Protein AF-A0A1B6I7K7-F1 (afdb_monomer)

Radius of gyration: 26.92 Å; Cα contacts (8 Å, |Δi|>4): 412; chains: 1; bounding box: 50×55×86 Å

Organism: NCBI:txid320908

Foldseek 3Di:
DVVVVVLVPQALVNCVPDDPVSNVVRVVVVVVVVVVVVVVVVCVVVVFDDPVLVVVQVVVCCLLFVDWFQAPPRDTDGLQRAWAPRRVLRSLLVVLCQQQPDDPPDPPPPPDDSLQPRDRPPFKDWDDWKKKWWWFFDWPPDDDDPVCCVVDVTAAAADDPVRTDQCFPDDDQQRHKDACVRVVAQWDQDPVGIGGRIGGMDTQGSDSVSNNVSSVVCVVVCVPDLRIAKMWIWTWMAGPVVQKIKIKIWMWGAHNVGITGTDIDIDMGHDD

Sequence (272 aa):
RRNRVYKFLITREIARYLDRRTFVTVSFREAIIYIIFLVLITLITLGSTPLDMFYFSQAMETLYTKQEFEGDYGATKTFYEINTKSEVWKYQMSILHNLYHDFWYSKPDPYENPETTQENYFENKLIGMPQIRQVRVGNGTCEMQDSFKDNYKLCYGPYSSINEATDDFGSSEEWKYKSAENSSTASIEGILTNYNGGGYVALLQNIDTKSEQTILKLRNGKWIDRSTRAMFIEFTIYNGNINLFCTFKIIFEFPPCGGVIPSHWNYVQKFI

Mean predicted aligned error: 8.49 Å

Nearest PDB structures (foldseek):
  5t4d-assembly1_A  TM=9.375E-01  e=4.153E-23  Homo sapiens
  8k3s-assembly1_D  TM=9.304E-01  e=2.172E-22  Homo sapiens
  7d7f-assembly1_C  TM=9.176E-01  e=2.304E-22  Mus musculus
  7d7f-assembly1_D  TM=9.246E-01  e=7.080E-22  Mus musculus
  6a70-assembly1_F  TM=9.289E-01  e=1.526E-21  Homo sapiens

pLDDT: mean 86.72, std 12.51, range [45.16, 98.12]

InterPro domains:
  IPR003915 Polycystic kidney disease type 2 protein [PR01433] (44-65)
  IPR003915 Polycystic kidney disease type 2 protein [PR01433] (119-138)
  IPR003915 Polycystic kidney disease type 2 protein [PR01433] (230-252)
  IPR046791 Polycystin domain [PF20519] (79-263)
  IPR051223 Polycystin [PTHR10877] (28-265)

Structure (mmCIF, N/CA/C/O backbone):
data_AF-A0A1B6I7K7-F1
#
_entry.id   AF-A0A1B6I7K7-F1
#
loop_
_atom_site.group_PDB
_atom_site.id
_atom_site.type_symbol
_atom_site.label_atom_id
_atom_site.label_alt_id
_atom_site.label_comp_id
_atom_site.label_asym_id
_atom_site.label_entity_id
_atom_site.label_seq_id
_atom_site.pdbx_PDB_ins_code
_atom_site.Cartn_x
_atom_site.Cartn_y
_atom_site.Cartn_z
_atom_site.occupancy
_atom_site.B_iso_or_equiv
_atom_site.auth_seq_id
_atom_site.auth_comp_id
_atom_site.auth_asym_id
_atom_site.auth_atom_id
_atom_site.pdbx_PDB_model_num
ATOM 1 N N . ARG A 1 1 ? 6.973 0.211 -62.562 1.00 45.88 1 ARG A N 1
ATOM 2 C CA . ARG A 1 1 ? 7.325 0.616 -61.171 1.00 45.88 1 ARG A CA 1
ATOM 3 C C . ARG A 1 1 ? 6.541 -0.156 -60.090 1.00 45.88 1 ARG A C 1
ATOM 5 O O . ARG A 1 1 ? 7.159 -0.508 -59.097 1.00 45.88 1 ARG A O 1
ATOM 12 N N . ARG A 1 2 ? 5.256 -0.514 -60.298 1.00 45.16 2 ARG A N 1
ATOM 13 C CA . ARG A 1 2 ? 4.429 -1.321 -59.360 1.00 45.16 2 ARG A CA 1
ATOM 14 C C . ARG A 1 2 ? 4.984 -2.723 -59.011 1.00 45.16 2 ARG A C 1
ATOM 16 O O . ARG A 1 2 ? 4.959 -3.095 -57.848 1.00 45.16 2 ARG A O 1
ATOM 23 N N . ASN A 1 3 ? 5.587 -3.459 -59.953 1.00 48.69 3 ASN A N 1
ATOM 24 C CA . ASN A 1 3 ? 6.042 -4.847 -59.710 1.00 48.69 3 ASN A CA 1
ATOM 25 C C . ASN A 1 3 ? 7.289 -5.009 -58.812 1.00 48.69 3 ASN A C 1
ATOM 27 O O . ASN A 1 3 ? 7.546 -6.109 -58.331 1.00 48.69 3 ASN A O 1
ATOM 31 N N . ARG A 1 4 ? 8.080 -3.951 -58.566 1.00 50.09 4 ARG A N 1
ATOM 32 C CA . ARG A 1 4 ? 9.249 -4.039 -57.661 1.00 50.09 4 ARG A CA 1
ATOM 33 C C . ARG A 1 4 ? 8.848 -4.035 -56.185 1.00 50.09 4 ARG A C 1
ATOM 35 O O . ARG A 1 4 ? 9.523 -4.672 -55.386 1.00 50.09 4 ARG A O 1
ATOM 42 N N . VAL A 1 5 ? 7.753 -3.355 -55.845 1.00 50.41 5 VAL A N 1
ATOM 43 C CA . VAL A 1 5 ? 7.272 -3.216 -54.461 1.00 50.41 5 VAL A CA 1
ATOM 44 C C . VAL A 1 5 ? 6.744 -4.554 -53.937 1.00 50.41 5 VAL A C 1
ATOM 46 O O . VAL A 1 5 ? 7.090 -4.956 -52.831 1.00 50.41 5 VAL A O 1
ATOM 49 N N . TYR A 1 6 ? 6.031 -5.315 -54.777 1.00 52.06 6 TYR A N 1
ATOM 50 C CA . TYR A 1 6 ? 5.545 -6.655 -54.428 1.00 52.06 6 TYR A CA 1
ATOM 51 C C . TYR A 1 6 ? 6.669 -7.651 -54.115 1.00 52.06 6 TYR A C 1
ATOM 53 O O . TYR A 1 6 ? 6.491 -8.483 -53.238 1.00 52.06 6 TYR A O 1
ATOM 61 N N . LYS A 1 7 ? 7.846 -7.543 -54.756 1.00 58.22 7 LYS A N 1
A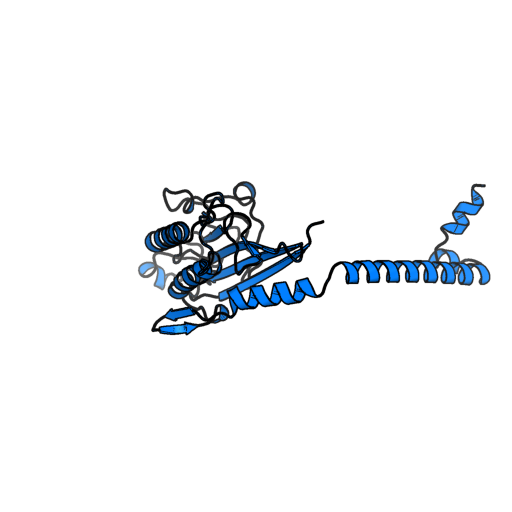TOM 62 C CA . LYS A 1 7 ? 9.010 -8.397 -54.442 1.00 58.22 7 LYS A CA 1
ATOM 63 C C . LYS A 1 7 ? 9.651 -8.088 -53.086 1.00 58.22 7 LYS A C 1
ATOM 65 O O . LYS A 1 7 ? 10.291 -8.959 -52.502 1.00 58.22 7 LYS A O 1
ATOM 70 N N . PHE A 1 8 ? 9.514 -6.861 -52.583 1.00 60.00 8 PHE A N 1
ATOM 71 C CA . PHE A 1 8 ? 10.080 -6.491 -51.287 1.00 60.00 8 PHE A CA 1
ATOM 72 C C . PHE A 1 8 ? 9.272 -7.086 -50.127 1.00 60.00 8 PHE A C 1
ATOM 74 O O . PHE A 1 8 ? 9.863 -7.571 -49.173 1.00 60.00 8 PHE A O 1
ATOM 81 N N . LEU A 1 9 ? 7.946 -7.154 -50.261 1.00 65.38 9 LEU A N 1
ATOM 82 C CA . LEU A 1 9 ? 7.028 -7.650 -49.227 1.00 65.38 9 LEU A CA 1
ATOM 83 C C . LEU A 1 9 ? 6.804 -9.176 -49.252 1.00 65.38 9 LEU A C 1
ATOM 85 O O . LEU A 1 9 ? 5.953 -9.680 -48.527 1.00 65.38 9 LEU A O 1
ATOM 89 N N . ILE A 1 10 ? 7.545 -9.924 -50.078 1.00 75.00 10 ILE A N 1
ATOM 90 C CA . ILE A 1 10 ? 7.493 -11.394 -50.069 1.00 75.00 10 ILE A CA 1
ATOM 91 C C . ILE A 1 10 ? 8.065 -11.889 -48.740 1.00 75.00 10 ILE A C 1
ATOM 93 O O . ILE A 1 10 ? 9.240 -11.646 -48.452 1.00 75.00 10 ILE A O 1
ATOM 97 N N . THR A 1 11 ? 7.240 -12.588 -47.964 1.00 77.62 11 THR A N 1
ATOM 98 C CA . THR A 1 11 ? 7.654 -13.268 -46.734 1.00 77.62 11 THR A CA 1
ATOM 99 C C . THR A 1 11 ? 8.269 -14.631 -47.045 1.00 77.62 11 THR A C 1
ATOM 101 O O . THR A 1 11 ? 8.037 -15.203 -48.117 1.00 77.62 11 THR A O 1
ATOM 104 N N . ARG A 1 12 ? 9.021 -15.209 -46.105 1.00 77.00 12 ARG A N 1
ATOM 105 C CA . ARG A 1 12 ? 9.580 -16.563 -46.232 1.00 77.00 12 ARG A CA 1
ATOM 106 C C . ARG A 1 12 ? 8.515 -17.611 -46.545 1.00 77.00 12 ARG A C 1
ATOM 108 O O . ARG A 1 12 ? 8.801 -18.530 -47.306 1.00 77.00 12 ARG A O 1
ATOM 115 N N . GLU A 1 13 ? 7.303 -17.483 -46.002 1.00 79.44 13 GLU A N 1
ATOM 116 C CA . GLU A 1 13 ? 6.200 -18.414 -46.287 1.00 79.44 13 GLU A CA 1
ATOM 117 C C . GLU A 1 13 ? 5.743 -18.357 -47.745 1.00 79.44 13 GLU A C 1
ATOM 119 O O . GLU A 1 13 ? 5.574 -19.399 -48.373 1.00 79.44 13 GLU A O 1
ATOM 124 N N . ILE A 1 14 ? 5.642 -17.156 -48.318 1.00 78.00 14 ILE A N 1
ATOM 125 C CA . ILE A 1 14 ? 5.314 -16.963 -49.737 1.00 78.00 14 ILE A CA 1
ATOM 126 C C . ILE A 1 14 ? 6.485 -17.432 -50.619 1.00 78.00 14 ILE A C 1
ATOM 128 O O . ILE A 1 14 ? 6.281 -18.015 -51.683 1.00 78.00 14 ILE A O 1
ATOM 132 N N . ALA A 1 15 ? 7.725 -17.244 -50.157 1.00 75.00 15 ALA A N 1
ATOM 133 C CA . ALA A 1 15 ? 8.928 -17.654 -50.875 1.00 75.00 15 ALA A CA 1
ATOM 134 C C . ALA A 1 15 ? 9.160 -19.176 -50.920 1.00 75.00 15 ALA A C 1
ATOM 136 O O . ALA A 1 15 ? 9.957 -19.619 -51.744 1.00 75.00 15 ALA A O 1
ATOM 137 N N . ARG A 1 16 ? 8.472 -19.984 -50.093 1.00 74.69 16 ARG A N 1
ATOM 138 C CA . ARG A 1 16 ? 8.561 -21.462 -50.140 1.00 74.69 16 ARG A CA 1
ATOM 139 C C . ARG A 1 16 ? 8.038 -22.056 -51.447 1.00 74.69 16 ARG A C 1
ATOM 141 O O . ARG A 1 16 ? 8.507 -23.112 -51.852 1.00 74.69 16 ARG A O 1
ATOM 148 N N . TYR A 1 17 ? 7.091 -21.380 -52.093 1.00 77.88 17 TYR A N 1
ATOM 149 C CA . TYR A 1 17 ? 6.497 -21.801 -53.366 1.00 77.88 17 TYR A CA 1
ATOM 150 C C . TYR A 1 17 ? 7.209 -21.191 -54.589 1.00 77.88 17 TYR A C 1
ATOM 152 O O . TYR A 1 17 ? 6.763 -21.366 -55.720 1.00 77.88 17 TYR A O 1
ATOM 160 N N . LEU A 1 18 ? 8.304 -20.450 -54.370 1.00 77.62 18 LEU A N 1
ATOM 161 C CA . LEU A 1 18 ? 9.107 -19.789 -55.401 1.00 77.62 18 LEU A CA 1
ATOM 162 C C . LEU A 1 18 ? 10.469 -20.486 -55.584 1.00 77.62 18 LEU A C 1
ATOM 164 O O . LEU A 1 18 ? 10.807 -21.445 -54.896 1.00 77.62 18 LEU A O 1
ATOM 168 N N . ASP A 1 19 ? 11.269 -19.982 -56.527 1.00 82.38 19 ASP A N 1
ATOM 169 C CA . ASP A 1 19 ? 12.608 -20.496 -56.831 1.00 82.38 19 ASP A CA 1
ATOM 170 C C . ASP A 1 19 ? 13.557 -20.496 -55.609 1.00 82.38 19 ASP A C 1
ATOM 172 O O . ASP A 1 19 ? 13.551 -19.572 -54.786 1.00 82.38 19 ASP A O 1
ATOM 176 N N . ARG A 1 20 ? 14.449 -21.496 -55.535 1.00 81.25 20 ARG A N 1
ATOM 177 C CA . ARG A 1 20 ? 15.364 -21.737 -54.401 1.00 81.25 20 ARG A CA 1
ATOM 178 C C . ARG A 1 20 ? 16.253 -20.529 -54.101 1.00 81.25 20 ARG A C 1
ATOM 180 O O . ARG A 1 20 ? 16.513 -20.231 -52.936 1.00 81.25 20 ARG A O 1
ATOM 187 N N . ARG A 1 21 ? 16.700 -19.796 -55.127 1.00 82.06 21 ARG A N 1
ATOM 188 C CA . ARG A 1 21 ? 17.500 -18.567 -54.946 1.00 82.06 21 ARG A CA 1
ATOM 189 C C . ARG A 1 21 ? 16.693 -17.445 -54.284 1.00 82.06 21 ARG A C 1
ATOM 191 O O . ARG A 1 21 ? 17.215 -16.723 -53.433 1.00 82.06 21 ARG A O 1
ATOM 198 N N . THR A 1 22 ? 15.418 -17.316 -54.644 1.00 79.62 22 THR A N 1
ATOM 199 C CA . THR A 1 22 ? 14.497 -16.329 -54.057 1.00 79.62 22 THR A CA 1
ATOM 200 C C . THR A 1 22 ? 14.190 -16.673 -52.600 1.00 79.62 22 THR A C 1
ATOM 202 O O . THR A 1 22 ? 14.226 -15.795 -51.745 1.00 79.62 22 THR A O 1
ATOM 205 N N . PHE A 1 23 ? 13.991 -17.955 -52.283 1.00 82.50 23 PHE A N 1
ATOM 206 C CA . PHE A 1 23 ? 13.800 -18.412 -50.906 1.00 82.50 23 PHE A CA 1
ATOM 207 C C . PHE A 1 23 ? 14.996 -18.091 -49.996 1.00 82.50 23 PHE A C 1
ATOM 209 O O . PHE A 1 23 ? 14.813 -17.544 -48.907 1.00 82.50 23 PHE A O 1
ATOM 216 N N . VAL A 1 24 ? 16.224 -18.384 -50.444 1.00 84.94 24 VAL A N 1
ATOM 217 C CA . VAL A 1 24 ? 17.446 -18.132 -49.657 1.00 84.94 24 VAL A CA 1
ATOM 218 C C . VAL A 1 24 ? 17.664 -16.633 -49.427 1.00 84.94 24 VAL A C 1
ATOM 220 O O . VAL A 1 24 ? 17.928 -16.219 -48.301 1.00 84.94 24 VAL A O 1
ATOM 223 N N . THR A 1 25 ? 17.503 -15.802 -50.462 1.00 84.31 25 THR A N 1
ATOM 224 C CA . THR A 1 25 ? 17.690 -14.341 -50.345 1.00 84.31 25 THR A CA 1
ATOM 225 C C . THR A 1 25 ? 16.645 -13.674 -49.451 1.00 84.31 25 THR A C 1
ATOM 227 O O . THR A 1 25 ? 16.999 -12.817 -48.641 1.00 84.31 25 THR A O 1
ATOM 230 N N . VAL A 1 26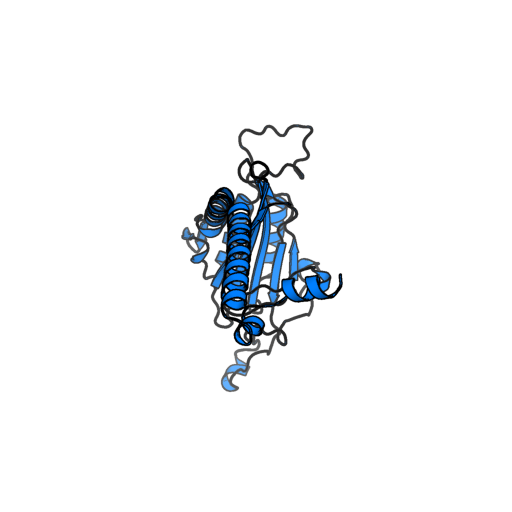 ? 15.376 -14.086 -49.540 1.00 85.25 26 VAL A N 1
ATOM 231 C CA . VAL A 1 26 ? 14.308 -13.593 -48.657 1.00 85.25 26 VAL A CA 1
ATOM 232 C C . VAL A 1 26 ? 14.543 -14.040 -47.213 1.00 85.25 26 VAL A C 1
ATOM 234 O O . VAL A 1 26 ? 14.447 -13.212 -46.311 1.00 85.25 26 VAL A O 1
ATOM 237 N N . SER A 1 27 ? 14.930 -15.301 -46.993 1.00 85.38 27 SER A N 1
ATOM 238 C CA . SER A 1 27 ? 15.215 -15.828 -45.649 1.00 85.38 27 SER A CA 1
ATOM 239 C C . SER A 1 27 ? 16.390 -15.107 -44.983 1.00 85.38 27 SER A C 1
ATOM 241 O O . SER A 1 27 ? 16.314 -14.762 -43.808 1.00 85.38 27 SER A O 1
ATOM 243 N N . PHE A 1 28 ? 17.463 -14.830 -45.731 1.00 88.38 28 PHE A N 1
ATOM 244 C CA . PHE A 1 28 ? 18.612 -14.079 -45.220 1.00 88.38 28 PHE A CA 1
ATOM 245 C C . PHE A 1 28 ? 18.245 -12.626 -44.886 1.00 88.38 28 PHE A C 1
ATOM 247 O O . PHE A 1 28 ? 18.641 -12.107 -43.846 1.00 88.38 28 PHE A O 1
ATOM 254 N N . ARG A 1 29 ? 17.428 -11.978 -45.728 1.00 87.31 29 ARG A N 1
ATOM 255 C CA . ARG A 1 29 ? 16.912 -10.628 -45.462 1.00 87.31 29 ARG A CA 1
ATOM 256 C C . ARG A 1 29 ? 16.037 -10.586 -44.206 1.00 87.31 29 ARG A C 1
ATOM 258 O O . ARG A 1 29 ? 16.210 -9.685 -43.394 1.00 87.31 29 ARG A O 1
ATOM 265 N N . GLU A 1 30 ? 15.118 -11.536 -44.037 1.00 88.88 30 GLU A N 1
ATOM 266 C CA . GLU A 1 30 ? 14.295 -11.634 -42.823 1.00 88.88 30 GLU A CA 1
ATOM 267 C C . GLU A 1 30 ? 15.145 -11.889 -41.575 1.00 88.88 30 GLU A C 1
ATOM 269 O O . GLU A 1 30 ? 14.909 -11.256 -40.551 1.00 88.88 30 GLU A O 1
ATOM 274 N N . ALA A 1 31 ? 16.174 -12.738 -41.670 1.00 90.69 31 ALA A N 1
ATOM 275 C CA . ALA A 1 31 ? 17.106 -12.969 -40.570 1.00 90.69 31 ALA A CA 1
ATOM 276 C C . ALA A 1 31 ? 17.841 -11.682 -40.163 1.00 90.69 31 ALA A C 1
ATOM 278 O O . ALA A 1 31 ? 17.932 -11.390 -38.976 1.00 90.69 31 ALA A O 1
ATOM 279 N N . ILE A 1 32 ? 18.303 -10.872 -41.125 1.00 93.62 32 ILE A N 1
ATOM 280 C CA . ILE A 1 32 ? 18.932 -9.574 -40.831 1.00 93.62 32 ILE A CA 1
ATOM 281 C C . ILE A 1 32 ? 17.947 -8.623 -40.144 1.00 93.62 32 ILE A C 1
ATOM 283 O O . ILE A 1 32 ? 18.301 -8.011 -39.140 1.00 93.62 32 ILE A O 1
ATOM 287 N N . ILE A 1 33 ? 16.715 -8.504 -40.652 1.00 91.88 33 ILE A N 1
ATOM 288 C CA . ILE A 1 33 ? 15.687 -7.642 -40.043 1.00 91.88 33 ILE A CA 1
ATOM 289 C C . ILE A 1 33 ? 15.394 -8.096 -38.609 1.00 91.88 33 ILE A C 1
ATOM 291 O O . ILE A 1 33 ? 15.307 -7.262 -37.712 1.00 91.88 33 ILE A O 1
ATOM 295 N N . TYR A 1 34 ? 15.299 -9.407 -38.381 1.00 94.12 34 TYR A N 1
ATOM 296 C CA . TYR A 1 34 ? 15.091 -9.969 -37.052 1.00 94.12 34 TYR A CA 1
ATOM 297 C C . TYR A 1 34 ? 16.281 -9.717 -36.116 1.00 94.12 34 TYR A C 1
ATOM 299 O O . TYR A 1 34 ? 16.075 -9.358 -34.964 1.00 94.12 34 TYR A O 1
ATOM 307 N N . ILE A 1 35 ? 17.522 -9.825 -36.603 1.00 96.44 35 ILE A N 1
ATOM 308 C CA . ILE A 1 35 ? 18.723 -9.489 -35.820 1.00 96.44 35 ILE A CA 1
ATOM 309 C C . ILE A 1 35 ? 18.717 -8.007 -35.434 1.00 96.44 35 ILE A C 1
ATOM 311 O O . ILE A 1 35 ? 18.955 -7.686 -34.274 1.00 96.44 35 ILE A O 1
ATOM 315 N N . ILE A 1 36 ? 18.404 -7.105 -36.369 1.00 96.56 36 ILE A N 1
ATOM 316 C CA . ILE A 1 36 ? 18.297 -5.666 -36.078 1.00 96.56 36 ILE A CA 1
ATOM 317 C C . ILE A 1 36 ? 17.207 -5.420 -35.031 1.00 96.56 36 ILE A C 1
ATOM 319 O O . ILE A 1 36 ? 17.438 -4.698 -34.067 1.00 96.56 36 ILE A O 1
ATOM 323 N N . PHE A 1 37 ? 16.041 -6.045 -35.186 1.00 96.50 37 PHE A N 1
ATOM 324 C CA . PHE A 1 37 ? 14.947 -5.956 -34.223 1.00 96.50 37 PHE A CA 1
ATOM 325 C C . PHE A 1 37 ? 15.352 -6.455 -32.830 1.00 96.50 37 PHE A C 1
ATOM 327 O O . PHE A 1 37 ? 15.086 -5.769 -31.847 1.00 96.50 37 PHE A O 1
ATOM 334 N N . LEU A 1 38 ? 16.044 -7.596 -32.742 1.00 96.44 38 LEU A N 1
ATOM 335 C CA . LEU A 1 38 ? 16.564 -8.116 -31.478 1.00 96.44 38 LEU A CA 1
ATOM 336 C C . LEU A 1 38 ? 17.548 -7.141 -30.836 1.00 96.44 38 LEU A C 1
ATOM 338 O O . LEU A 1 38 ? 17.396 -6.839 -29.660 1.00 96.44 38 LEU A O 1
ATOM 342 N N . VAL A 1 39 ? 18.504 -6.603 -31.599 1.00 96.31 39 VAL A N 1
ATOM 343 C CA . VAL A 1 39 ? 19.467 -5.616 -31.086 1.00 96.31 39 VAL A CA 1
ATOM 344 C C . VAL A 1 39 ? 18.746 -4.373 -30.566 1.00 96.31 39 VAL A C 1
ATOM 346 O O . VAL A 1 39 ? 19.057 -3.907 -29.474 1.00 96.31 39 VAL A O 1
ATOM 349 N N . LEU A 1 40 ? 17.759 -3.857 -31.302 1.00 95.44 40 LEU A N 1
ATOM 350 C CA . LEU A 1 40 ? 16.972 -2.703 -30.868 1.00 95.44 40 LEU A CA 1
ATOM 351 C C . LEU A 1 40 ? 16.192 -2.997 -29.583 1.00 95.44 40 LEU A C 1
ATOM 353 O O . LEU A 1 40 ? 16.240 -2.188 -28.661 1.00 95.44 40 LEU A O 1
ATOM 357 N N . ILE A 1 41 ? 15.529 -4.155 -29.486 1.00 94.44 41 ILE A N 1
ATOM 358 C CA . ILE A 1 41 ? 14.839 -4.560 -28.255 1.00 94.44 41 ILE A CA 1
ATOM 359 C C . ILE A 1 41 ? 15.824 -4.675 -27.100 1.00 94.44 41 ILE A C 1
ATOM 361 O O . ILE A 1 41 ? 15.554 -4.127 -26.040 1.00 94.44 41 ILE A O 1
ATOM 365 N N . THR A 1 42 ? 16.970 -5.328 -27.296 1.00 93.00 42 THR A N 1
ATOM 366 C CA . THR A 1 42 ? 17.975 -5.485 -26.240 1.00 93.00 42 THR A CA 1
ATOM 367 C C . THR A 1 42 ? 18.496 -4.132 -25.754 1.00 93.00 42 THR A C 1
ATOM 369 O O . THR A 1 42 ? 18.599 -3.921 -24.547 1.00 93.00 42 THR A O 1
ATOM 372 N N . LEU A 1 43 ? 18.769 -3.192 -26.665 1.00 91.25 43 LEU A N 1
ATOM 373 C CA . LEU A 1 43 ? 19.194 -1.835 -26.310 1.00 91.25 43 LEU A CA 1
ATOM 374 C C . LEU A 1 43 ? 18.118 -1.083 -25.521 1.00 91.25 43 LEU A C 1
ATOM 376 O O . LEU A 1 43 ? 18.444 -0.433 -24.530 1.00 91.25 43 LEU A O 1
ATOM 380 N N . ILE A 1 44 ? 16.848 -1.199 -25.919 1.00 90.12 44 ILE A N 1
ATOM 381 C CA . ILE A 1 44 ? 15.728 -0.585 -25.196 1.00 90.12 44 ILE A CA 1
ATOM 382 C C . ILE A 1 44 ? 15.599 -1.204 -23.800 1.00 90.12 44 ILE A C 1
ATOM 384 O O . ILE A 1 44 ? 15.578 -0.475 -22.815 1.00 90.12 44 ILE A O 1
ATOM 388 N N . THR A 1 45 ? 15.585 -2.536 -23.690 1.00 87.25 45 THR A N 1
ATOM 389 C CA . THR A 1 45 ? 15.421 -3.215 -22.396 1.00 87.25 45 THR A CA 1
ATOM 390 C C . THR A 1 45 ? 16.559 -2.904 -21.429 1.00 87.25 45 THR A C 1
ATOM 392 O O . THR A 1 45 ? 16.294 -2.643 -20.263 1.00 87.25 45 THR A O 1
ATOM 395 N N . LEU A 1 46 ? 17.811 -2.873 -21.905 1.00 85.12 46 LEU A N 1
ATOM 396 C CA . LEU A 1 46 ? 18.969 -2.566 -21.059 1.00 85.12 46 LEU A CA 1
ATOM 397 C C . LEU A 1 46 ? 19.046 -1.077 -20.698 1.00 85.12 46 LEU A C 1
ATOM 399 O O . LEU A 1 46 ? 19.456 -0.740 -19.591 1.00 85.12 46 LEU A O 1
ATOM 403 N N . GLY A 1 47 ? 18.642 -0.183 -21.606 1.00 80.62 47 GLY A N 1
ATOM 404 C CA . GLY A 1 47 ? 18.605 1.258 -21.344 1.00 80.62 47 GLY A CA 1
ATOM 405 C C . GLY A 1 47 ? 17.523 1.666 -20.340 1.00 80.62 47 GLY A C 1
ATOM 406 O O . GLY A 1 47 ? 17.699 2.642 -19.612 1.00 80.62 47 GLY A O 1
ATOM 407 N N . SER A 1 48 ? 16.419 0.918 -20.275 1.00 77.44 48 SER A N 1
ATOM 408 C CA . SER A 1 48 ? 15.304 1.193 -19.363 1.00 77.44 48 SER A CA 1
ATOM 409 C C . SER A 1 48 ? 15.522 0.709 -17.925 1.00 77.44 48 SER A C 1
ATOM 411 O O . SER A 1 48 ? 14.797 1.163 -17.045 1.00 77.44 48 SER A O 1
ATOM 413 N N . THR A 1 49 ? 16.503 -0.161 -17.657 1.00 77.12 49 THR A N 1
ATOM 414 C CA . THR A 1 49 ? 16.752 -0.736 -16.320 1.00 77.12 49 THR A CA 1
ATOM 415 C C . THR A 1 49 ? 18.156 -0.398 -15.794 1.00 77.12 49 THR A C 1
ATOM 417 O O . THR A 1 49 ? 19.020 -1.280 -15.739 1.00 77.12 49 THR A O 1
ATOM 420 N N . PRO A 1 50 ? 18.440 0.866 -15.426 1.00 82.75 50 PRO A N 1
ATOM 421 C CA . PRO A 1 50 ? 19.707 1.216 -14.793 1.00 82.75 50 PRO A CA 1
ATOM 422 C C . PRO A 1 50 ? 19.855 0.542 -13.420 1.00 82.75 50 PRO A C 1
ATOM 424 O O . PRO A 1 50 ? 18.874 0.316 -12.709 1.00 82.75 50 PRO A O 1
ATOM 427 N N . LEU A 1 51 ? 21.103 0.269 -13.031 1.00 87.38 51 LEU A N 1
ATOM 428 C CA . LEU A 1 51 ? 21.469 -0.366 -11.758 1.00 87.38 51 LEU A CA 1
ATOM 429 C C . LEU A 1 51 ? 20.926 0.402 -10.538 1.00 87.38 51 LEU A C 1
ATOM 431 O O . LEU A 1 51 ? 20.536 -0.203 -9.541 1.00 87.38 51 LEU A O 1
ATOM 435 N N . ASP A 1 52 ? 20.832 1.726 -10.649 1.00 88.31 52 ASP A N 1
ATOM 436 C CA . ASP A 1 52 ? 20.335 2.606 -9.589 1.00 88.31 52 ASP A CA 1
ATOM 437 C C . ASP A 1 52 ? 18.884 2.292 -9.199 1.00 88.31 52 ASP A C 1
ATOM 439 O O . ASP A 1 52 ? 18.536 2.392 -8.025 1.00 88.31 52 ASP A O 1
ATOM 443 N N . MET A 1 53 ? 18.043 1.831 -10.139 1.00 90.75 53 MET A N 1
ATOM 444 C CA . MET A 1 53 ? 16.666 1.422 -9.824 1.00 90.75 53 MET A CA 1
ATOM 445 C C . MET A 1 53 ? 16.629 0.246 -8.850 1.00 90.75 53 MET A C 1
ATOM 447 O O . MET A 1 53 ? 15.784 0.221 -7.955 1.00 90.75 53 MET A O 1
ATOM 451 N N . PHE A 1 54 ? 17.546 -0.714 -9.004 1.00 90.94 54 PHE A N 1
ATOM 452 C CA . PHE A 1 54 ? 17.622 -1.879 -8.129 1.00 90.94 54 PHE A CA 1
ATOM 453 C C . PHE A 1 54 ? 18.034 -1.477 -6.711 1.00 90.94 54 PHE A C 1
ATOM 455 O O . PHE A 1 54 ? 17.340 -1.816 -5.753 1.00 90.94 54 PHE A O 1
ATOM 462 N N . TYR A 1 55 ? 19.116 -0.706 -6.569 1.00 92.19 55 TYR A N 1
ATOM 463 C CA . TYR A 1 55 ? 19.584 -0.273 -5.251 1.00 92.19 55 TYR A CA 1
ATOM 464 C C . TYR A 1 55 ? 18.602 0.673 -4.565 1.00 92.19 55 TYR A C 1
ATOM 466 O O . TYR A 1 55 ? 18.382 0.553 -3.362 1.00 92.19 55 TYR A O 1
ATOM 474 N N . PHE A 1 56 ? 17.959 1.562 -5.323 1.00 92.06 56 PHE A N 1
ATOM 475 C CA . PHE A 1 56 ? 16.931 2.447 -4.790 1.00 92.06 56 PHE A CA 1
ATOM 476 C C . PHE A 1 56 ? 15.714 1.665 -4.282 1.00 92.06 56 PHE A C 1
ATOM 478 O O . PHE A 1 56 ? 15.263 1.880 -3.157 1.00 92.06 56 PHE A O 1
ATOM 485 N N . SER A 1 57 ? 15.233 0.697 -5.070 1.00 92.69 57 SER A N 1
ATOM 486 C CA . SER A 1 57 ? 14.177 -0.233 -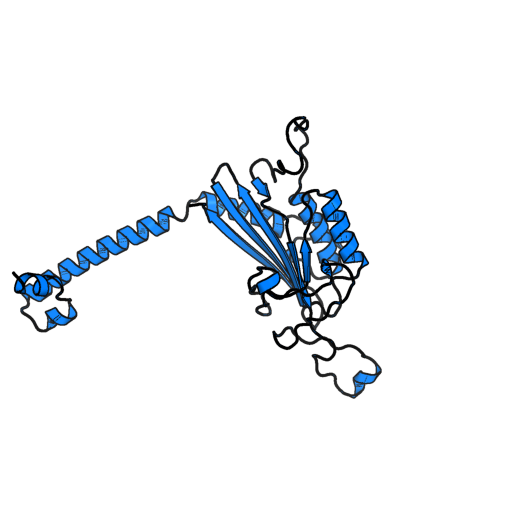4.658 1.00 92.69 57 SER A CA 1
ATOM 487 C C . SER A 1 57 ? 14.551 -0.970 -3.371 1.00 92.69 57 SER A C 1
ATOM 489 O O . SER A 1 57 ? 13.775 -0.979 -2.419 1.00 92.69 57 SER A O 1
ATOM 491 N N . GLN A 1 58 ? 15.755 -1.547 -3.317 1.00 92.75 58 GLN A N 1
ATOM 492 C CA . GLN A 1 58 ? 16.228 -2.330 -2.177 1.00 92.75 58 GLN A CA 1
ATOM 493 C C . GLN A 1 58 ? 16.387 -1.487 -0.904 1.00 92.75 58 GLN A C 1
ATOM 495 O O . GLN A 1 58 ? 16.040 -1.950 0.187 1.00 92.75 58 GLN A O 1
ATOM 500 N N . ALA A 1 59 ? 16.908 -0.263 -1.025 1.00 91.56 59 ALA A N 1
ATOM 501 C CA . ALA A 1 59 ? 17.070 0.655 0.098 1.00 91.56 59 ALA A CA 1
ATOM 502 C C . ALA A 1 59 ? 15.710 1.011 0.710 1.00 91.56 59 ALA A C 1
ATOM 504 O O . ALA A 1 59 ? 15.522 0.883 1.920 1.00 91.56 59 ALA A O 1
ATOM 505 N N . MET A 1 60 ? 14.739 1.363 -0.135 1.00 91.44 60 MET A N 1
ATOM 506 C CA . MET A 1 60 ? 13.395 1.700 0.324 1.00 91.44 60 MET A CA 1
ATOM 507 C C . MET A 1 60 ? 12.643 0.486 0.886 1.00 91.44 60 MET A C 1
ATOM 509 O O . MET A 1 60 ? 11.975 0.590 1.911 1.00 91.44 60 MET A O 1
ATOM 513 N N . GLU A 1 61 ? 12.777 -0.690 0.266 1.00 93.06 61 GLU A N 1
ATOM 514 C CA . GLU A 1 61 ? 12.190 -1.930 0.787 1.00 93.06 61 GLU A CA 1
ATOM 515 C C . GLU A 1 61 ? 12.735 -2.237 2.185 1.00 93.06 61 GLU A C 1
ATOM 517 O O . GLU A 1 61 ? 11.977 -2.555 3.101 1.00 93.06 61 GLU A O 1
ATOM 522 N N . THR A 1 62 ? 14.049 -2.107 2.369 1.00 92.06 62 THR A N 1
ATOM 523 C CA . THR A 1 62 ? 14.700 -2.359 3.658 1.00 92.06 62 THR A CA 1
ATOM 524 C C . THR A 1 62 ? 14.200 -1.387 4.723 1.00 92.06 62 THR A C 1
ATOM 526 O O . THR A 1 62 ? 13.857 -1.823 5.821 1.00 92.06 62 THR A O 1
ATOM 529 N N . LEU A 1 63 ? 14.077 -0.106 4.377 1.00 90.12 63 LEU A N 1
ATOM 530 C CA . LEU A 1 63 ? 13.593 0.934 5.278 1.00 90.12 63 LEU A CA 1
ATOM 531 C C . LEU A 1 63 ? 12.158 0.678 5.762 1.00 90.12 63 LEU A C 1
ATOM 533 O O . LEU A 1 63 ? 11.877 0.771 6.953 1.00 90.12 63 LEU A O 1
ATOM 537 N N . TYR A 1 64 ? 11.242 0.335 4.855 1.00 91.88 64 TYR A N 1
ATOM 538 C CA . TYR A 1 64 ? 9.827 0.214 5.212 1.00 91.88 64 TYR A CA 1
ATOM 539 C C . TYR A 1 64 ? 9.420 -1.185 5.675 1.00 91.88 64 TYR A C 1
ATOM 541 O O . TYR A 1 64 ? 8.466 -1.309 6.440 1.00 91.88 64 TYR A O 1
ATOM 549 N N . THR A 1 65 ? 10.115 -2.245 5.258 1.00 93.62 65 THR A N 1
ATOM 550 C CA . THR A 1 65 ? 9.703 -3.627 5.576 1.00 93.62 65 THR A CA 1
ATOM 551 C C . THR A 1 65 ? 10.622 -4.338 6.570 1.00 93.62 65 THR A C 1
ATOM 553 O O . THR A 1 65 ? 10.148 -5.146 7.369 1.00 93.62 65 THR A O 1
ATOM 556 N N . LYS A 1 66 ? 11.930 -4.056 6.550 1.00 92.44 66 LYS A N 1
ATOM 557 C CA . LYS A 1 66 ? 12.925 -4.801 7.348 1.00 92.44 66 LYS A CA 1
ATOM 558 C C . LYS A 1 66 ? 13.339 -4.080 8.622 1.00 92.44 66 LYS A C 1
ATOM 560 O O . LYS A 1 66 ? 13.968 -4.701 9.471 1.00 92.44 66 LYS A O 1
ATOM 565 N N . GLN A 1 67 ? 13.002 -2.802 8.766 1.00 90.19 67 GLN A N 1
ATOM 566 C CA . GLN A 1 67 ? 13.240 -2.080 10.006 1.00 90.19 67 GLN A CA 1
ATOM 567 C C . GLN A 1 67 ? 12.418 -2.684 11.146 1.00 90.19 67 GLN A C 1
ATOM 569 O O . GLN A 1 67 ? 11.219 -2.940 11.008 1.00 90.19 67 GLN A O 1
ATOM 574 N N . GLU A 1 68 ? 13.085 -2.904 12.275 1.00 92.31 68 GLU A N 1
ATOM 575 C CA . GLU A 1 68 ? 12.440 -3.363 13.495 1.00 92.31 68 GLU A CA 1
ATOM 576 C C . GLU A 1 68 ? 11.693 -2.212 14.170 1.00 92.31 68 GLU A C 1
ATOM 578 O O . GLU A 1 68 ? 12.194 -1.090 14.269 1.00 92.31 68 GLU A O 1
ATOM 583 N N . PHE A 1 69 ? 10.500 -2.511 14.666 1.00 92.38 69 PHE A N 1
ATOM 584 C CA . PHE A 1 69 ? 9.710 -1.611 15.493 1.00 92.38 69 PHE A CA 1
ATOM 585 C C . PHE A 1 69 ? 9.264 -2.329 16.769 1.00 92.38 69 PHE A C 1
ATOM 587 O O . PHE A 1 69 ? 9.302 -3.560 16.871 1.00 92.38 69 PHE A O 1
ATOM 594 N N . GLU A 1 70 ? 8.840 -1.553 17.764 1.00 91.19 70 GLU A N 1
ATOM 595 C CA . GLU A 1 70 ? 8.337 -2.103 19.019 1.00 91.19 70 GLU A CA 1
ATOM 596 C C . GLU A 1 70 ? 6.945 -2.723 18.812 1.00 91.19 70 GLU A C 1
ATOM 598 O O . GLU A 1 70 ? 5.948 -2.030 18.589 1.00 91.19 70 GLU A O 1
ATOM 603 N N . GLY A 1 71 ? 6.880 -4.051 18.875 1.00 88.25 71 GLY A N 1
ATOM 604 C CA . GLY A 1 71 ? 5.659 -4.838 18.778 1.00 88.25 71 GLY A CA 1
ATOM 605 C C . GLY A 1 71 ? 4.870 -4.889 20.087 1.00 88.25 71 GLY A C 1
ATOM 606 O O . GLY A 1 71 ? 5.017 -4.067 20.997 1.00 88.25 71 GLY A O 1
ATOM 607 N N . ASP A 1 72 ? 3.954 -5.850 20.197 1.00 86.94 72 ASP A N 1
ATOM 608 C CA . ASP A 1 72 ? 3.264 -6.113 21.460 1.00 86.94 72 ASP A CA 1
ATOM 609 C C . ASP A 1 72 ? 4.209 -6.766 22.488 1.00 86.94 72 ASP A C 1
ATOM 611 O O . ASP A 1 72 ? 5.097 -7.543 22.143 1.00 86.94 72 ASP A O 1
ATOM 615 N N . TYR A 1 73 ? 4.024 -6.420 23.768 1.00 86.12 73 TYR A N 1
ATOM 616 C CA . TYR A 1 73 ? 4.828 -6.918 24.897 1.00 86.12 73 TYR A CA 1
ATOM 617 C C . TYR A 1 73 ? 6.337 -6.600 24.835 1.00 86.12 73 TYR A C 1
ATOM 619 O O . TYR A 1 73 ? 7.131 -7.298 25.460 1.00 86.12 73 TYR A O 1
ATOM 627 N N . GLY A 1 74 ? 6.736 -5.547 24.110 1.00 82.69 74 GLY A N 1
ATOM 628 C CA . GLY A 1 74 ? 8.134 -5.108 24.012 1.00 82.69 74 GLY A CA 1
ATOM 629 C C . GLY A 1 74 ? 9.016 -5.994 23.125 1.00 82.69 74 GLY A C 1
ATOM 630 O O . GLY A 1 74 ? 10.232 -5.828 23.119 1.00 82.69 74 GLY A O 1
ATOM 631 N N . ALA A 1 75 ? 8.428 -6.939 22.383 1.00 89.31 75 ALA A N 1
ATOM 632 C CA . ALA A 1 75 ? 9.153 -7.705 21.377 1.00 89.31 75 ALA A CA 1
ATOM 633 C C . ALA A 1 75 ? 9.458 -6.817 20.165 1.00 89.31 75 ALA A C 1
ATOM 635 O O . ALA A 1 75 ? 8.567 -6.119 19.678 1.00 89.31 75 ALA A O 1
ATOM 636 N N . THR A 1 76 ? 10.688 -6.860 19.656 1.00 92.50 76 THR A N 1
ATOM 637 C CA . THR A 1 76 ? 11.000 -6.247 18.364 1.00 92.50 76 THR A CA 1
ATOM 638 C C . THR A 1 76 ? 10.448 -7.120 17.247 1.00 92.50 76 THR A C 1
ATOM 640 O O . THR A 1 76 ? 10.529 -8.349 17.300 1.00 92.50 76 THR A O 1
ATOM 643 N N . LYS A 1 77 ? 9.808 -6.481 16.269 1.00 93.88 77 LYS A N 1
ATOM 644 C CA . LYS A 1 77 ? 9.208 -7.150 15.116 1.00 93.88 77 LYS A CA 1
ATOM 645 C C . LYS A 1 77 ? 9.497 -6.379 13.844 1.00 93.88 77 LYS A C 1
ATOM 647 O O . LYS A 1 77 ? 9.610 -5.156 13.856 1.00 93.88 77 LYS A O 1
ATOM 652 N N . THR A 1 78 ? 9.551 -7.103 12.740 1.00 94.94 78 THR A N 1
ATOM 653 C CA . THR A 1 78 ? 9.577 -6.556 11.382 1.00 94.94 78 THR A CA 1
ATOM 654 C C . THR A 1 78 ? 8.166 -6.486 10.794 1.00 94.94 78 THR A C 1
ATOM 656 O O . THR A 1 78 ? 7.207 -7.028 11.353 1.00 94.94 78 THR A O 1
ATOM 659 N N . PHE A 1 79 ? 8.016 -5.842 9.633 1.00 95.12 79 PHE A N 1
ATOM 660 C CA . PHE A 1 79 ? 6.730 -5.736 8.934 1.00 95.12 79 PHE A CA 1
ATOM 661 C C . PHE A 1 79 ? 6.062 -7.099 8.688 1.00 95.12 79 PHE A C 1
ATOM 663 O O . PHE A 1 79 ? 4.856 -7.248 8.876 1.00 95.12 79 PHE A O 1
ATOM 670 N N . TYR A 1 80 ? 6.845 -8.110 8.305 1.00 95.12 80 TYR A N 1
ATOM 671 C CA . TYR A 1 80 ? 6.328 -9.439 7.965 1.00 95.12 80 TYR A CA 1
ATOM 672 C C . TYR A 1 80 ? 5.841 -10.244 9.177 1.00 95.12 80 TYR A C 1
ATOM 674 O O . TYR A 1 80 ? 5.123 -11.226 9.013 1.00 95.12 80 TYR A O 1
ATOM 682 N N . GLU A 1 81 ? 6.210 -9.834 10.390 1.00 95.06 81 GLU A N 1
ATOM 683 C CA . GLU A 1 81 ? 5.870 -10.523 11.642 1.00 95.06 81 GLU A CA 1
ATOM 684 C C . GLU A 1 81 ? 4.621 -9.941 12.328 1.00 95.06 81 GLU A C 1
ATOM 686 O O . GLU A 1 81 ? 4.218 -10.400 13.407 1.00 95.06 81 GLU A O 1
ATOM 691 N N . ILE A 1 82 ? 4.000 -8.935 11.703 1.00 95.31 82 ILE A N 1
ATOM 692 C CA . ILE A 1 82 ? 2.750 -8.323 12.155 1.00 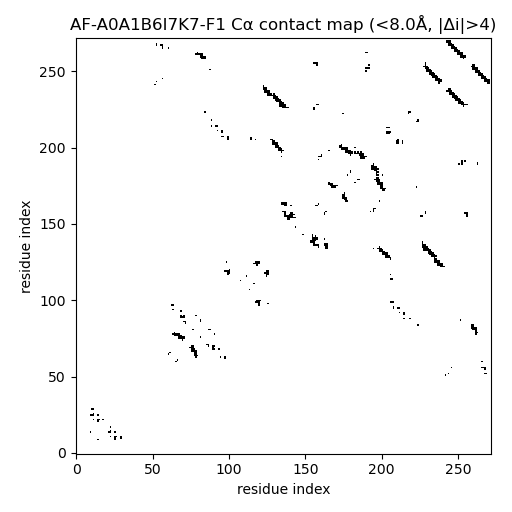95.31 82 ILE A CA 1
ATOM 693 C C . ILE A 1 82 ? 1.623 -9.343 12.041 1.00 95.31 82 ILE A C 1
ATOM 695 O O . ILE A 1 82 ? 1.283 -9.791 10.948 1.00 95.31 82 ILE A O 1
ATOM 699 N N . ASN A 1 83 ? 0.997 -9.666 13.173 1.00 93.38 83 ASN A N 1
ATOM 700 C CA . ASN A 1 83 ? -0.094 -10.640 13.212 1.00 93.38 83 ASN A CA 1
ATOM 701 C C . ASN A 1 83 ? -1.341 -10.153 13.968 1.00 93.38 83 ASN A C 1
ATOM 703 O O . ASN A 1 83 ? -2.396 -10.787 13.870 1.00 93.38 83 ASN A O 1
ATOM 707 N N . THR A 1 84 ? -1.276 -9.009 14.663 1.00 94.25 84 THR A N 1
ATOM 708 C CA . THR A 1 84 ? -2.433 -8.403 15.343 1.00 94.25 84 THR A CA 1
ATOM 709 C C . THR A 1 84 ? -2.795 -7.023 14.790 1.00 94.25 84 THR A C 1
ATOM 711 O O . THR A 1 84 ? -1.962 -6.271 14.291 1.00 94.25 84 THR A O 1
ATOM 714 N N . LYS A 1 85 ? -4.067 -6.627 14.943 1.00 94.56 85 LYS A N 1
ATOM 715 C CA . LYS A 1 85 ? -4.525 -5.260 14.620 1.00 94.56 85 LYS A CA 1
ATOM 716 C C . LYS A 1 85 ? -3.859 -4.191 15.490 1.00 94.56 85 LYS A C 1
ATOM 718 O O . LYS A 1 85 ? -3.757 -3.048 15.064 1.00 94.56 85 LYS A O 1
ATOM 723 N N . SER A 1 86 ? -3.447 -4.547 16.710 1.00 93.94 86 SER A N 1
ATOM 724 C CA . SER A 1 86 ? -2.709 -3.644 17.602 1.00 93.94 86 SER A CA 1
ATOM 725 C C . SER A 1 86 ? -1.349 -3.301 16.998 1.00 93.94 86 SER A C 1
ATOM 727 O O . SER A 1 86 ? -0.996 -2.127 16.897 1.00 93.94 86 SER A O 1
ATOM 729 N N . GLU A 1 87 ? -0.641 -4.315 16.499 1.00 94.81 87 GLU A N 1
ATOM 730 C CA . GLU A 1 87 ? 0.655 -4.160 15.838 1.00 94.81 87 GLU A CA 1
ATOM 731 C C . GLU A 1 87 ? 0.557 -3.347 14.548 1.00 94.81 87 GLU A C 1
ATOM 733 O O . GLU A 1 87 ? 1.426 -2.522 14.300 1.00 94.81 87 GLU A O 1
ATOM 738 N N . VAL A 1 88 ? -0.535 -3.473 13.784 1.00 95.81 88 VAL A N 1
ATOM 739 C CA . VAL A 1 88 ? -0.782 -2.623 12.602 1.00 95.81 88 VAL A CA 1
ATOM 740 C C . VAL A 1 88 ? -0.820 -1.132 12.965 1.00 95.81 88 VAL A C 1
ATOM 742 O O . VAL A 1 88 ? -0.304 -0.302 12.217 1.00 95.81 88 VAL A O 1
ATOM 745 N N . TRP A 1 89 ? -1.401 -0.761 14.113 1.00 95.00 89 TRP A N 1
ATOM 746 C CA . TRP A 1 89 ? -1.383 0.632 14.584 1.00 95.00 89 TRP A CA 1
ATOM 747 C C . TRP A 1 89 ? 0.005 1.082 15.045 1.00 95.00 89 TRP A C 1
ATOM 749 O O . TRP A 1 89 ? 0.370 2.232 14.827 1.00 95.00 89 TRP A O 1
ATOM 759 N N . LYS A 1 90 ? 0.779 0.195 15.678 1.00 94.19 90 LYS A N 1
ATOM 760 C CA . LYS A 1 90 ? 2.153 0.496 16.109 1.00 94.19 90 LYS A CA 1
ATOM 761 C C . LYS A 1 90 ? 3.090 0.675 14.920 1.00 94.19 90 LYS A C 1
ATOM 763 O O . LYS A 1 90 ? 3.816 1.661 14.860 1.00 94.19 90 LYS A O 1
ATOM 768 N N . TYR A 1 91 ? 3.002 -0.222 13.944 1.00 94.75 91 TYR A N 1
ATOM 769 C CA . TYR A 1 91 ? 3.751 -0.130 12.698 1.00 94.75 91 TYR A CA 1
ATOM 770 C C . TYR A 1 91 ? 3.436 1.168 11.947 1.00 94.75 91 TYR A C 1
ATOM 772 O O . TYR A 1 91 ? 4.350 1.837 11.482 1.00 94.75 91 TYR A O 1
ATOM 780 N N . GLN A 1 92 ? 2.162 1.572 11.897 1.00 93.50 92 GLN A N 1
ATOM 781 C CA . GLN A 1 92 ? 1.748 2.862 11.336 1.00 93.50 92 GLN A CA 1
ATOM 782 C C . GLN A 1 92 ? 2.459 4.062 11.980 1.00 93.50 92 GLN A C 1
ATOM 784 O O . GLN A 1 92 ? 2.879 4.968 11.270 1.00 93.50 92 GLN A O 1
ATOM 789 N N . MET A 1 93 ? 2.633 4.067 13.303 1.00 91.50 93 MET A N 1
ATOM 790 C CA . MET A 1 93 ? 3.395 5.130 13.970 1.00 91.50 93 MET A CA 1
ATOM 791 C C . MET A 1 93 ? 4.889 5.048 13.647 1.00 91.50 93 MET A C 1
ATOM 793 O O . MET A 1 93 ? 5.524 6.068 13.405 1.00 91.50 93 MET A O 1
ATOM 797 N N . SER A 1 94 ? 5.448 3.837 13.573 1.00 90.38 94 SER A N 1
ATOM 798 C CA . SER A 1 94 ? 6.855 3.646 13.204 1.00 90.38 94 SER A CA 1
ATOM 799 C C . SER A 1 94 ? 7.156 4.127 11.782 1.00 90.38 94 SER A C 1
ATOM 801 O O . SER A 1 94 ? 8.182 4.765 11.558 1.00 90.38 94 SER A O 1
ATOM 803 N N . ILE A 1 95 ? 6.278 3.839 10.815 1.00 90.06 95 ILE A N 1
ATOM 804 C CA . ILE A 1 95 ? 6.488 4.256 9.425 1.00 90.06 95 ILE A CA 1
ATOM 805 C C . ILE A 1 95 ? 6.330 5.766 9.244 1.00 90.06 95 ILE A C 1
ATOM 807 O O . ILE A 1 95 ? 7.042 6.333 8.420 1.00 90.06 95 ILE A O 1
ATOM 811 N N . LEU A 1 96 ? 5.460 6.432 10.015 1.00 86.88 96 LEU A N 1
ATOM 812 C CA . LEU A 1 96 ? 5.345 7.895 9.986 1.00 86.88 96 LEU A CA 1
ATOM 813 C C . LEU A 1 96 ? 6.684 8.569 10.288 1.00 86.88 96 LEU A C 1
ATOM 815 O O . LEU A 1 96 ? 7.122 9.423 9.520 1.00 86.88 96 LEU A O 1
ATOM 819 N N . HIS A 1 97 ? 7.375 8.115 11.333 1.00 80.81 97 HIS A N 1
ATOM 820 C CA . HIS A 1 97 ? 8.674 8.672 11.695 1.00 80.81 97 HIS A CA 1
ATOM 821 C C . HIS A 1 97 ? 9.713 8.498 10.572 1.00 80.81 97 HIS A C 1
ATOM 823 O O . HIS A 1 97 ? 10.487 9.407 10.278 1.00 80.81 97 HIS A O 1
ATOM 829 N N . ASN A 1 98 ? 9.673 7.360 9.873 1.00 82.94 98 ASN A N 1
ATOM 830 C CA . ASN A 1 98 ? 10.521 7.113 8.705 1.00 82.94 98 ASN A CA 1
ATOM 831 C C . ASN A 1 98 ? 10.113 7.942 7.475 1.00 82.94 98 ASN A C 1
ATOM 833 O O . ASN A 1 98 ? 10.940 8.164 6.593 1.00 82.94 98 ASN A O 1
ATOM 837 N N . LEU A 1 99 ? 8.846 8.354 7.363 1.00 84.31 99 LEU A N 1
ATOM 838 C CA . LEU A 1 99 ? 8.339 9.175 6.260 1.00 84.31 99 LEU A CA 1
ATOM 839 C C . LEU A 1 99 ? 8.708 10.656 6.426 1.00 84.31 99 LEU A C 1
ATOM 841 O O . LEU A 1 99 ? 9.040 11.300 5.430 1.00 84.31 99 LEU A O 1
ATOM 845 N N . TYR A 1 100 ? 8.692 11.165 7.659 1.00 78.31 100 TYR A N 1
ATOM 846 C CA . TYR A 1 100 ? 8.821 12.593 7.976 1.00 78.31 100 TYR A CA 1
ATOM 847 C C . TYR A 1 100 ? 10.093 12.965 8.756 1.00 78.31 100 TYR A C 1
ATOM 849 O O . TYR A 1 100 ? 10.128 14.018 9.379 1.00 78.31 100 TYR A O 1
ATOM 857 N N . HIS A 1 101 ? 11.118 12.109 8.734 1.00 68.56 101 HIS A N 1
ATOM 858 C CA . HIS A 1 101 ? 12.335 12.229 9.545 1.00 68.56 101 HIS A CA 1
ATOM 859 C C . HIS A 1 101 ? 12.918 13.660 9.622 1.00 68.56 101 HIS A C 1
ATOM 861 O O . HIS A 1 101 ? 13.335 14.226 8.612 1.00 68.56 101 HIS A O 1
ATOM 867 N N . ASP A 1 102 ? 13.046 14.194 10.842 1.00 60.97 102 ASP A N 1
ATOM 868 C CA . ASP A 1 102 ? 13.591 15.531 11.116 1.00 60.97 102 ASP A CA 1
ATOM 869 C C . ASP A 1 102 ? 15.134 15.578 11.083 1.00 60.97 102 ASP A C 1
ATOM 871 O O . ASP A 1 102 ? 15.837 14.639 11.466 1.00 60.97 102 ASP A O 1
ATOM 875 N N . PHE A 1 103 ? 15.695 16.711 10.655 1.00 63.66 103 PHE A N 1
ATOM 876 C CA . PHE A 1 103 ? 17.144 16.923 10.562 1.00 63.66 103 PHE A CA 1
ATOM 877 C C . PHE A 1 103 ? 17.777 17.397 11.877 1.00 63.66 103 PHE A C 1
ATOM 879 O O . PHE A 1 103 ? 17.250 18.277 12.552 1.00 63.66 103 PHE A O 1
ATOM 886 N N . TRP A 1 104 ? 18.988 16.911 12.189 1.00 53.94 104 TRP A N 1
ATOM 887 C CA . TRP A 1 104 ? 19.765 17.375 13.352 1.00 53.94 104 TRP A CA 1
ATOM 888 C C . TRP A 1 104 ? 20.687 18.578 13.065 1.00 53.94 104 TRP A C 1
ATOM 890 O O . TRP A 1 104 ? 21.122 19.240 14.007 1.00 53.94 104 TRP A O 1
ATOM 900 N N . TYR A 1 105 ? 20.994 18.877 11.793 1.00 51.69 105 TYR A N 1
ATOM 901 C CA . TYR A 1 105 ? 21.885 19.986 11.392 1.00 51.69 105 TYR A CA 1
ATOM 902 C C . TYR A 1 105 ? 21.231 21.053 10.510 1.00 51.69 105 TYR A C 1
ATOM 904 O O . TYR A 1 105 ? 21.821 22.121 10.320 1.00 51.69 105 TYR A O 1
ATOM 912 N N . SER A 1 106 ? 20.031 20.810 9.984 1.00 51.25 106 SER A N 1
ATOM 913 C CA . SER A 1 106 ? 19.292 21.833 9.254 1.00 51.25 106 SER A CA 1
ATOM 914 C C . SER A 1 106 ? 18.778 22.843 10.271 1.00 51.25 106 SER A C 1
ATOM 916 O O . SER A 1 106 ? 17.766 22.632 10.935 1.00 51.25 106 SER A O 1
ATOM 918 N N . LYS A 1 107 ? 19.484 23.967 10.422 1.00 54.81 107 LYS A N 1
ATOM 919 C CA . LYS A 1 107 ? 18.786 25.178 10.855 1.00 54.81 107 LYS A CA 1
ATOM 920 C C . LYS A 1 107 ? 17.695 25.395 9.805 1.00 54.81 107 LYS A C 1
ATOM 922 O O . LYS A 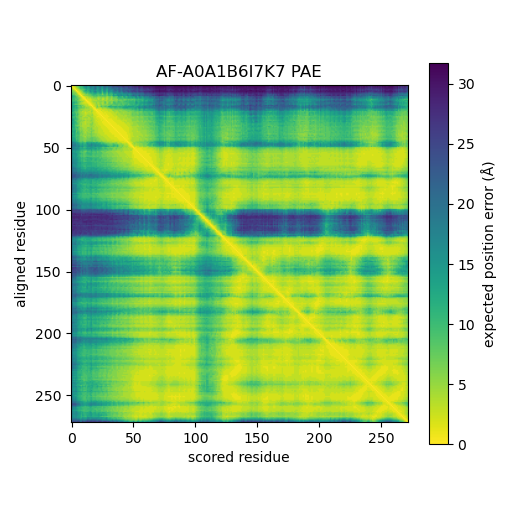1 107 ? 18.067 25.409 8.633 1.00 54.81 107 LYS A O 1
ATOM 927 N N . PRO A 1 108 ? 16.408 25.509 10.174 1.00 58.25 108 PRO A N 1
ATOM 928 C CA . PRO A 1 108 ? 15.384 25.827 9.191 1.00 58.25 108 PRO A CA 1
ATOM 929 C C . PRO A 1 108 ? 15.843 27.099 8.486 1.00 58.25 108 PRO A C 1
ATOM 931 O O . PRO A 1 108 ? 16.071 28.113 9.156 1.00 58.25 108 PRO A O 1
ATOM 934 N N . ASP A 1 109 ? 16.086 27.024 7.176 1.00 56.50 109 ASP A N 1
ATOM 935 C CA . ASP A 1 109 ? 16.305 28.235 6.405 1.00 56.50 109 ASP A CA 1
ATOM 936 C C . ASP A 1 109 ? 15.034 29.074 6.606 1.00 56.50 109 ASP A C 1
ATOM 938 O O . ASP A 1 109 ? 13.937 28.590 6.318 1.00 56.50 109 ASP A O 1
ATOM 942 N N . PRO A 1 110 ? 15.127 30.294 7.163 1.00 56.75 110 PRO A N 1
ATOM 943 C CA . PRO A 1 110 ? 13.952 31.113 7.438 1.00 56.75 110 PRO A CA 1
ATOM 944 C C . PRO A 1 110 ? 13.144 31.467 6.177 1.00 56.75 110 PRO A C 1
ATOM 946 O O . PRO A 1 110 ? 12.043 32.003 6.309 1.00 56.75 110 PRO A O 1
ATOM 949 N N . TYR A 1 111 ? 13.664 31.181 4.977 1.00 56.66 111 TYR A N 1
ATOM 950 C CA . TYR A 1 111 ? 12.982 31.361 3.696 1.00 56.66 111 TYR A CA 1
ATOM 951 C C . TYR A 1 111 ? 12.430 30.068 3.076 1.00 56.66 111 TYR A C 1
ATOM 953 O O . TYR A 1 111 ? 11.705 30.148 2.082 1.00 56.66 111 TYR A O 1
ATOM 961 N N . GLU A 1 112 ? 12.713 28.892 3.640 1.00 56.31 112 GLU A N 1
ATOM 962 C CA . GLU A 1 112 ? 12.137 27.632 3.171 1.00 56.31 112 GLU A CA 1
ATOM 963 C C . GLU A 1 112 ? 10.844 27.312 3.917 1.00 56.31 112 GLU A C 1
ATOM 965 O O . GLU A 1 112 ? 10.781 27.323 5.145 1.00 56.31 112 GLU A O 1
ATOM 970 N N . ASN A 1 113 ? 9.781 27.016 3.166 1.00 55.66 113 ASN A N 1
ATOM 971 C CA . ASN A 1 113 ? 8.526 26.595 3.769 1.00 55.66 113 ASN A CA 1
ATOM 972 C C . ASN A 1 113 ? 8.665 25.130 4.233 1.00 55.66 113 ASN A C 1
ATOM 974 O O . ASN A 1 113 ? 8.755 24.252 3.368 1.00 55.66 113 ASN A O 1
ATOM 978 N N . PRO A 1 114 ? 8.612 24.838 5.548 1.00 54.62 114 PRO A N 1
ATOM 979 C CA . PRO A 1 114 ? 8.764 23.481 6.080 1.00 54.62 114 PRO A CA 1
ATOM 980 C C . PRO A 1 114 ? 7.700 22.498 5.564 1.00 54.62 114 PRO A C 1
ATOM 982 O O . PRO A 1 114 ? 7.907 21.290 5.611 1.00 54.62 114 PRO A O 1
ATOM 985 N N . GLU A 1 115 ? 6.580 22.983 5.015 1.00 52.22 115 GLU A N 1
ATOM 986 C CA . GLU A 1 115 ? 5.577 22.139 4.348 1.00 52.22 115 GLU A CA 1
ATOM 987 C C . GLU A 1 115 ? 6.012 21.654 2.947 1.00 52.22 115 GLU A C 1
ATOM 989 O O . GLU A 1 115 ? 5.387 20.752 2.390 1.00 52.22 115 GLU A O 1
ATOM 994 N N . THR A 1 116 ? 7.067 22.242 2.364 1.00 51.34 116 THR A N 1
ATOM 995 C CA . THR A 1 116 ? 7.540 21.977 0.988 1.00 51.34 116 THR A CA 1
ATOM 996 C C . THR A 1 116 ? 8.927 21.331 0.890 1.00 51.34 116 THR A C 1
ATOM 998 O O . THR A 1 116 ? 9.233 20.733 -0.151 1.00 51.34 116 THR A O 1
ATOM 1001 N N . THR A 1 117 ? 9.736 21.411 1.952 1.00 53.50 117 THR A N 1
ATOM 1002 C CA . THR A 1 117 ? 11.122 20.898 2.046 1.00 53.50 117 THR A CA 1
ATOM 1003 C C . THR A 1 117 ? 11.232 19.606 2.861 1.00 53.50 117 THR A C 1
ATOM 1005 O O . THR A 1 117 ? 12.227 19.348 3.530 1.00 53.50 117 THR A O 1
ATOM 1008 N N . GLN A 1 118 ? 10.203 18.760 2.815 1.00 56.44 118 GLN A N 1
ATOM 1009 C CA . GLN A 1 118 ? 10.266 17.448 3.456 1.00 56.44 118 GLN A CA 1
ATOM 1010 C C . GLN A 1 118 ? 11.110 16.490 2.634 1.00 56.44 118 GLN A C 1
ATOM 1012 O O . GLN A 1 118 ? 10.641 15.778 1.741 1.00 56.44 118 GLN A O 1
ATOM 1017 N N . GLU A 1 119 ? 12.392 16.541 2.938 1.00 58.62 119 GLU A N 1
ATOM 1018 C CA . GLU A 1 119 ? 13.395 15.619 2.465 1.00 58.62 119 GLU A CA 1
ATOM 1019 C C . GLU A 1 119 ? 13.417 14.396 3.392 1.00 58.62 119 GLU A C 1
ATOM 1021 O O . GLU A 1 119 ? 13.731 14.464 4.576 1.00 58.62 119 GLU A O 1
ATOM 1026 N N . ASN A 1 120 ? 13.038 13.256 2.837 1.00 58.28 120 ASN A N 1
ATOM 1027 C CA . ASN A 1 120 ? 13.086 11.948 3.452 1.00 58.28 120 ASN A CA 1
ATOM 1028 C C . ASN A 1 120 ? 14.497 11.350 3.258 1.00 58.28 120 ASN A C 1
ATOM 1030 O O . ASN A 1 120 ? 14.950 11.176 2.124 1.00 58.28 120 ASN A O 1
ATOM 1034 N N . TYR A 1 121 ? 15.202 11.038 4.353 1.00 61.56 121 TYR A N 1
ATOM 1035 C CA . TYR A 1 121 ? 16.574 10.498 4.325 1.00 61.56 121 TYR A CA 1
ATOM 1036 C C . TYR A 1 121 ? 17.515 11.264 3.369 1.00 61.56 121 TYR A C 1
ATOM 1038 O O . TYR A 1 121 ? 18.132 10.667 2.486 1.00 61.56 121 TYR A O 1
ATOM 1046 N N . PHE A 1 122 ? 17.635 12.583 3.563 1.00 65.19 122 PHE A N 1
ATOM 1047 C CA . PHE A 1 122 ? 18.596 13.498 2.913 1.00 65.19 122 PHE A CA 1
ATOM 1048 C C . PHE A 1 122 ? 18.399 13.778 1.415 1.00 65.19 122 PHE A C 1
ATOM 1050 O O . PHE A 1 122 ? 18.580 14.908 0.987 1.00 65.19 122 PHE A O 1
ATOM 1057 N N . GLU A 1 123 ? 18.072 12.772 0.607 1.00 76.75 123 GLU A N 1
ATOM 1058 C CA . GLU A 1 123 ? 18.096 12.883 -0.863 1.00 76.75 123 GLU A CA 1
ATOM 1059 C C . GLU A 1 123 ? 16.746 12.588 -1.522 1.00 76.75 123 GLU A C 1
ATOM 1061 O O . GLU A 1 123 ? 16.559 12.815 -2.724 1.00 76.75 123 GLU A O 1
ATOM 1066 N N . ASN A 1 124 ? 15.801 12.052 -0.750 1.00 85.12 124 ASN A N 1
ATOM 1067 C CA . ASN A 1 124 ? 14.485 11.701 -1.249 1.00 85.12 124 ASN A CA 1
ATOM 1068 C C . ASN A 1 124 ? 13.461 12.742 -0.824 1.00 85.12 124 ASN A C 1
ATOM 1070 O O . ASN A 1 124 ? 13.592 13.380 0.206 1.00 85.12 124 ASN A O 1
ATOM 1074 N N . LYS A 1 125 ? 12.397 12.891 -1.598 1.00 85.25 125 LYS A N 1
ATOM 1075 C CA . LYS A 1 125 ? 11.297 13.808 -1.336 1.00 85.25 125 LYS A CA 1
ATOM 1076 C C . LYS A 1 125 ? 9.993 13.036 -1.352 1.00 85.25 125 LYS A C 1
ATOM 1078 O O . LYS A 1 125 ? 9.712 12.320 -2.313 1.00 85.25 125 LYS A O 1
ATOM 1083 N N . LEU A 1 126 ? 9.184 13.200 -0.314 1.00 87.25 126 LEU A N 1
ATOM 1084 C CA . LEU A 1 126 ? 7.831 12.659 -0.305 1.00 87.25 126 LEU A CA 1
ATOM 1085 C C . LEU A 1 126 ? 6.959 13.473 -1.270 1.00 87.25 126 LEU A C 1
ATOM 1087 O O . LEU A 1 126 ? 6.908 14.703 -1.200 1.00 87.25 126 LEU A O 1
ATOM 1091 N N . ILE A 1 127 ? 6.302 12.796 -2.209 1.00 88.00 127 ILE A N 1
ATOM 1092 C CA . ILE A 1 127 ? 5.456 13.433 -3.216 1.00 88.00 127 ILE A CA 1
ATOM 1093 C C . ILE A 1 127 ? 3.996 13.291 -2.811 1.00 88.00 127 ILE A C 1
ATOM 1095 O O . ILE A 1 127 ? 3.449 12.189 -2.763 1.00 88.00 127 ILE A O 1
ATOM 1099 N N . GLY A 1 128 ? 3.358 14.438 -2.580 1.00 87.56 128 GLY A N 1
ATOM 1100 C CA . GLY A 1 128 ? 1.973 14.501 -2.135 1.00 87.56 128 GLY A CA 1
ATOM 1101 C C . GLY A 1 128 ? 1.803 14.034 -0.691 1.00 87.56 128 GLY A C 1
ATOM 1102 O O . GLY A 1 128 ? 2.746 14.010 0.094 1.00 87.56 128 GLY A O 1
ATOM 1103 N N . MET A 1 129 ? 0.567 13.681 -0.355 1.00 89.19 129 MET A N 1
ATOM 1104 C CA . MET A 1 129 ? 0.190 13.181 0.962 1.00 89.19 129 MET A CA 1
ATOM 1105 C C . MET A 1 129 ? 0.081 11.654 0.913 1.00 89.19 129 MET A C 1
ATOM 1107 O O . MET A 1 129 ? -0.633 11.144 0.043 1.00 89.19 129 MET A O 1
ATOM 1111 N N . PRO A 1 130 ? 0.729 10.912 1.829 1.00 92.75 130 PRO A N 1
ATOM 1112 C CA . PRO A 1 130 ? 0.455 9.494 2.004 1.00 92.75 130 PRO A CA 1
ATOM 1113 C C . PRO A 1 130 ? -1.030 9.273 2.286 1.00 92.75 130 PRO A C 1
ATOM 1115 O O . PRO A 1 130 ? -1.654 10.025 3.038 1.00 92.75 130 PRO A O 1
ATOM 1118 N N . GLN A 1 131 ? -1.606 8.228 1.708 1.00 93.12 131 GLN A N 1
ATOM 1119 C CA . GLN A 1 131 ? -3.003 7.880 1.939 1.00 93.12 131 GLN A CA 1
ATOM 1120 C C . GLN A 1 131 ? -3.121 6.535 2.638 1.00 93.12 131 GLN A C 1
ATOM 1122 O O . GLN A 1 131 ? -2.396 5.589 2.336 1.00 93.12 131 GLN A O 1
ATOM 1127 N N . ILE A 1 132 ? -4.088 6.449 3.543 1.00 95.62 132 ILE A N 1
ATOM 1128 C CA . ILE A 1 132 ? -4.530 5.211 4.160 1.00 95.62 132 ILE A CA 1
ATOM 1129 C C . ILE A 1 132 ? -5.909 4.891 3.597 1.00 95.62 132 ILE A C 1
ATOM 1131 O O . ILE A 1 132 ? -6.841 5.683 3.732 1.00 95.62 132 ILE A O 1
ATOM 1135 N N . ARG A 1 133 ? -6.061 3.720 2.987 1.00 96.25 133 ARG A N 1
ATOM 1136 C CA . ARG A 1 133 ? -7.334 3.251 2.435 1.00 96.25 133 ARG A CA 1
ATOM 1137 C C . ARG A 1 133 ? -7.782 1.973 3.119 1.00 96.25 133 ARG A C 1
ATOM 1139 O O . ARG A 1 133 ? -6.969 1.108 3.412 1.00 96.25 133 ARG A O 1
ATOM 1146 N N . GLN A 1 134 ? -9.077 1.828 3.350 1.00 96.62 134 GLN A N 1
ATOM 1147 C CA . GLN A 1 134 ? -9.669 0.654 3.976 1.00 96.62 134 GLN A CA 1
ATOM 1148 C C . GLN A 1 134 ? -10.816 0.105 3.149 1.00 96.62 134 GLN A C 1
ATOM 1150 O O . GLN A 1 134 ? -11.657 0.850 2.651 1.00 96.62 134 GLN A O 1
ATOM 1155 N N . VAL A 1 135 ? -10.887 -1.223 3.103 1.00 96.75 135 VAL A N 1
ATOM 1156 C CA . VAL A 1 135 ? -12.006 -1.967 2.532 1.00 96.75 135 VAL A CA 1
ATOM 1157 C C . VAL A 1 135 ? -12.711 -2.760 3.630 1.00 96.75 135 VAL A C 1
ATOM 1159 O O . VAL A 1 135 ? -12.079 -3.423 4.465 1.00 96.75 135 VAL A O 1
ATOM 1162 N N . ARG A 1 136 ? -14.043 -2.678 3.633 1.00 96.56 136 ARG A N 1
ATOM 1163 C CA . ARG A 1 136 ? -14.929 -3.267 4.644 1.00 96.56 136 ARG A CA 1
ATOM 1164 C C . ARG A 1 136 ? -15.977 -4.147 3.977 1.00 96.56 136 ARG A C 1
ATOM 1166 O O . ARG A 1 136 ? -16.250 -4.016 2.788 1.00 96.56 136 ARG A O 1
ATOM 1173 N N . VAL A 1 137 ? -16.553 -5.047 4.760 1.00 96.69 137 VAL A N 1
ATOM 1174 C CA . VAL A 1 137 ? -17.602 -5.973 4.326 1.00 96.69 137 VAL A CA 1
ATOM 1175 C C . VAL A 1 137 ? -18.858 -5.775 5.168 1.00 96.69 137 VAL A C 1
ATOM 1177 O O . VAL A 1 137 ? -18.769 -5.528 6.372 1.00 96.69 137 VAL A O 1
ATOM 1180 N N . GLY A 1 138 ? -20.025 -5.889 4.534 1.00 94.31 138 GLY A N 1
ATOM 1181 C CA . GLY A 1 138 ? -21.321 -5.753 5.193 1.00 94.31 138 GLY A CA 1
ATOM 1182 C C . GLY A 1 138 ? -21.575 -6.827 6.257 1.00 94.31 138 GLY A C 1
ATOM 1183 O O . GLY A 1 138 ? -21.017 -7.929 6.217 1.00 94.31 138 GLY A O 1
ATOM 1184 N N . ASN A 1 139 ? -22.440 -6.510 7.223 1.00 93.06 139 ASN A N 1
ATOM 1185 C CA . ASN A 1 139 ? -22.893 -7.483 8.217 1.00 93.06 139 ASN A CA 1
ATOM 1186 C C . ASN A 1 139 ? -23.825 -8.528 7.576 1.00 93.06 139 ASN A C 1
ATOM 1188 O O . ASN A 1 139 ? -24.623 -8.199 6.706 1.00 93.06 139 ASN A O 1
ATOM 1192 N N . GLY A 1 140 ? -23.758 -9.777 8.038 1.00 89.94 140 GLY A N 1
ATOM 1193 C CA . GLY A 1 140 ? -24.608 -10.873 7.556 1.00 89.94 140 GLY A CA 1
ATOM 1194 C C . GLY A 1 140 ? -24.122 -11.518 6.256 1.00 89.94 140 GLY A C 1
ATOM 1195 O O . GLY A 1 140 ? -24.846 -12.291 5.647 1.00 89.94 140 GLY A O 1
ATOM 1196 N N . THR A 1 141 ? -22.887 -11.235 5.843 1.00 91.94 141 THR A N 1
ATOM 1197 C CA . THR A 1 141 ? -22.271 -11.757 4.608 1.00 91.94 141 THR A CA 1
ATOM 1198 C C . THR A 1 141 ? -21.697 -13.170 4.745 1.00 91.94 141 THR A C 1
ATOM 1200 O O . THR A 1 141 ? -21.124 -13.694 3.793 1.00 91.94 141 THR A O 1
ATOM 1203 N N . CYS A 1 142 ? -21.816 -13.792 5.920 1.00 88.75 142 CYS A N 1
ATOM 1204 C CA . CYS A 1 142 ? -21.455 -15.190 6.131 1.00 88.75 142 CYS A CA 1
ATOM 1205 C C . CYS A 1 142 ? -22.623 -16.021 6.652 1.00 88.75 142 CYS A C 1
ATOM 1207 O O . CYS A 1 142 ? -23.525 -15.524 7.325 1.00 88.75 142 CYS A O 1
ATOM 1209 N N . GLU A 1 143 ? -22.563 -17.314 6.351 1.00 87.25 143 GLU A N 1
ATOM 1210 C CA . GLU A 1 143 ? -23.542 -18.300 6.783 1.00 87.25 143 GLU A CA 1
ATOM 1211 C C . GLU A 1 143 ? -23.161 -18.829 8.170 1.00 87.25 143 GLU A C 1
ATOM 1213 O O . GLU A 1 143 ? -22.136 -19.489 8.344 1.00 87.25 143 GLU A O 1
ATOM 1218 N N . MET A 1 144 ? -23.977 -18.514 9.179 1.00 86.88 144 MET A N 1
ATOM 1219 C CA . MET A 1 144 ? -23.845 -19.095 10.516 1.00 86.88 144 MET A CA 1
ATOM 1220 C C . MET A 1 144 ? -24.779 -20.289 10.674 1.00 86.88 144 MET A C 1
ATOM 1222 O O . MET A 1 144 ? -25.958 -20.214 10.322 1.00 86.88 144 MET A O 1
ATOM 1226 N N . GLN A 1 145 ? -24.274 -21.351 11.297 1.00 88.88 145 GLN A N 1
ATOM 1227 C CA . GLN A 1 145 ? -25.095 -22.478 11.724 1.00 88.88 145 GLN A CA 1
ATOM 1228 C C . GLN A 1 145 ? -26.133 -22.021 12.763 1.00 88.88 145 GLN A C 1
ATOM 1230 O O . GLN A 1 145 ? -25.810 -21.259 13.678 1.00 88.88 145 GLN A O 1
ATOM 1235 N N . ASP A 1 146 ? -27.368 -22.516 12.639 1.00 88.06 146 ASP A N 1
ATOM 1236 C CA . ASP A 1 146 ? -28.520 -22.054 13.426 1.00 88.06 146 ASP A CA 1
ATOM 1237 C C . ASP A 1 146 ? -28.285 -22.085 14.939 1.00 88.06 146 ASP A C 1
ATOM 1239 O O . ASP A 1 146 ? -28.626 -21.133 15.635 1.00 88.06 146 ASP A O 1
ATOM 1243 N N . SER A 1 147 ? -27.608 -23.120 15.441 1.00 89.44 147 SER A N 1
ATOM 1244 C CA . SER A 1 147 ? -27.290 -23.283 16.866 1.00 89.44 147 SER A CA 1
ATOM 1245 C C . SER A 1 147 ? -26.419 -22.166 17.456 1.00 89.44 147 SER A C 1
ATOM 1247 O O . SER A 1 147 ? -26.378 -22.004 18.671 1.00 89.44 147 SER A O 1
ATOM 1249 N N . PHE A 1 148 ? -25.706 -21.405 16.622 1.00 86.38 148 PHE A N 1
ATOM 1250 C CA . PHE A 1 148 ? -24.811 -20.331 17.059 1.00 86.38 148 PHE A CA 1
ATOM 1251 C C . PHE A 1 148 ? -25.399 -18.927 16.862 1.00 86.38 148 PHE A C 1
ATOM 1253 O O . PHE A 1 148 ? -24.804 -17.956 17.336 1.00 86.38 148 PHE A O 1
ATOM 1260 N N . LYS A 1 149 ? -26.572 -18.800 16.224 1.00 84.75 149 LYS A N 1
ATOM 1261 C CA . LYS A 1 149 ? -27.201 -17.500 15.930 1.00 84.75 149 LYS A CA 1
ATOM 1262 C C . LYS A 1 149 ? -27.567 -16.709 17.189 1.00 84.75 149 LYS A C 1
ATOM 1264 O O . LYS A 1 149 ? -27.450 -15.486 17.187 1.00 84.75 149 LYS A O 1
ATOM 1269 N N . ASP A 1 150 ? -27.919 -17.391 18.278 1.00 85.06 150 ASP A N 1
ATOM 1270 C CA . ASP A 1 150 ? -28.253 -16.736 19.551 1.00 85.06 150 ASP A CA 1
ATOM 1271 C C . ASP A 1 150 ? -27.027 -16.087 20.218 1.00 85.06 150 ASP A C 1
ATOM 1273 O O . ASP A 1 150 ? -27.133 -15.031 20.846 1.00 85.06 150 ASP A O 1
ATOM 1277 N N . ASN A 1 151 ? -25.842 -16.680 20.033 1.00 85.00 151 ASN A N 1
ATOM 1278 C CA . ASN A 1 151 ? -24.591 -16.212 20.634 1.00 85.00 151 ASN A CA 1
ATOM 1279 C C . ASN A 1 151 ? -23.855 -15.184 19.760 1.00 85.00 151 ASN A C 1
ATOM 1281 O O . ASN A 1 151 ? -23.147 -14.319 20.280 1.00 85.00 151 ASN A O 1
ATOM 1285 N N . TYR A 1 152 ? -24.024 -15.245 18.437 1.00 82.62 152 TYR A N 1
ATOM 1286 C CA . TYR A 1 152 ? -23.323 -14.381 17.490 1.00 82.62 152 TYR A CA 1
ATOM 1287 C C . TYR A 1 152 ? -24.308 -13.565 16.647 1.00 82.62 152 TYR A C 1
ATOM 1289 O O . TYR A 1 152 ? -24.850 -14.033 15.654 1.00 82.62 152 TYR A O 1
ATOM 1297 N N . LYS A 1 153 ? -24.482 -12.286 17.007 1.00 85.56 153 LYS A N 1
ATOM 1298 C CA . LYS A 1 153 ? -25.366 -11.350 16.281 1.00 85.56 153 LYS A CA 1
ATOM 1299 C C . LYS A 1 153 ? -24.758 -10.755 15.005 1.00 85.56 153 LYS A C 1
ATOM 1301 O O . LYS A 1 153 ? -25.480 -10.182 14.198 1.00 85.56 153 LYS A O 1
ATOM 1306 N N . LEU A 1 154 ? -23.433 -10.820 14.853 1.00 89.62 154 LEU A N 1
ATOM 1307 C CA . LEU A 1 154 ? -22.700 -10.178 13.757 1.00 89.62 154 LEU A CA 1
ATOM 1308 C C . LEU A 1 154 ? -21.874 -11.206 12.987 1.00 89.62 154 LEU A C 1
ATOM 1310 O O . LEU A 1 154 ? -21.102 -11.950 13.599 1.00 89.62 154 LEU A O 1
ATOM 1314 N N . CYS A 1 155 ? -21.997 -11.183 11.659 1.00 91.31 155 CYS A N 1
ATOM 1315 C CA . CYS A 1 155 ? -21.253 -12.029 10.726 1.00 91.31 155 CYS A CA 1
ATOM 1316 C C . CYS A 1 155 ? -20.538 -11.157 9.702 1.00 91.31 155 CYS A C 1
ATOM 1318 O O . CYS A 1 155 ? -21.181 -10.335 9.058 1.00 91.31 155 CYS A O 1
ATOM 1320 N N . TYR A 1 156 ? -19.244 -11.382 9.499 1.00 94.62 156 TYR A N 1
ATOM 1321 C CA . TYR A 1 156 ? -18.510 -10.766 8.400 1.00 94.62 156 TYR A CA 1
ATOM 1322 C C . TYR A 1 156 ? -17.807 -11.870 7.613 1.00 94.62 156 TYR A C 1
ATOM 1324 O O . TYR A 1 156 ? -16.902 -12.522 8.136 1.00 94.62 156 TYR A O 1
ATOM 1332 N N . GLY A 1 157 ? -18.232 -12.088 6.371 1.00 94.19 157 GLY A N 1
ATOM 1333 C CA . GLY A 1 157 ? -17.672 -13.089 5.464 1.00 94.19 157 GLY A CA 1
ATOM 1334 C C . GLY A 1 157 ? -16.366 -12.637 4.805 1.00 94.19 157 GLY A C 1
ATOM 1335 O O . GLY A 1 157 ? -15.819 -11.596 5.178 1.00 94.19 157 GLY A O 1
ATOM 1336 N N . PRO A 1 158 ? -15.819 -13.409 3.853 1.00 95.19 158 PRO A N 1
ATOM 1337 C CA . PRO A 1 158 ? -14.688 -12.973 3.036 1.00 95.19 158 PRO A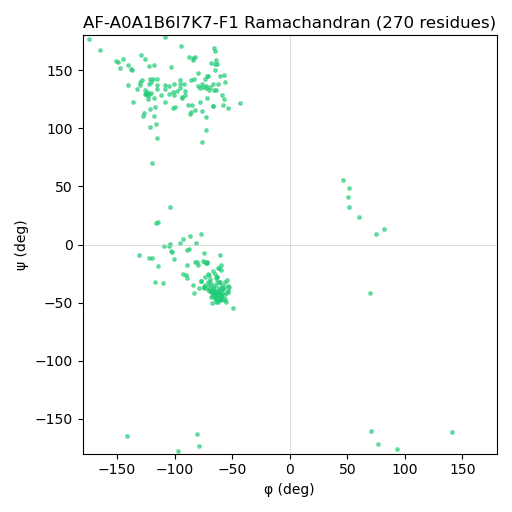 CA 1
ATOM 1338 C C . PRO A 1 158 ? -15.064 -11.767 2.160 1.00 95.19 158 PRO A C 1
ATOM 1340 O O . PRO A 1 158 ? -16.243 -11.519 1.892 1.00 95.19 158 PRO A O 1
ATOM 1343 N N . TYR A 1 159 ? -14.054 -11.012 1.718 1.00 96.44 159 TYR A N 1
ATOM 1344 C CA . TYR A 1 159 ? -14.278 -9.926 0.766 1.00 96.44 159 TYR A CA 1
ATOM 1345 C C . TYR A 1 159 ? -14.728 -10.479 -0.586 1.00 96.44 159 TYR A C 1
ATOM 1347 O O . TYR A 1 159 ? -14.185 -11.460 -1.089 1.00 96.44 159 TYR A O 1
ATOM 1355 N N . SER A 1 160 ? -15.708 -9.808 -1.172 1.00 94.50 160 SER A N 1
ATOM 1356 C CA . SER A 1 160 ? -16.069 -9.899 -2.578 1.00 94.50 160 SER A CA 1
ATOM 1357 C C . SER A 1 160 ? -16.625 -8.539 -2.984 1.00 94.50 160 SER A C 1
ATOM 1359 O O . SER A 1 160 ? -17.123 -7.801 -2.131 1.00 94.50 160 SER A O 1
ATOM 1361 N N . SER A 1 161 ? -16.599 -8.210 -4.275 1.00 92.12 161 SER A N 1
ATOM 1362 C CA . SER A 1 161 ? -17.152 -6.937 -4.761 1.00 92.12 161 SER A CA 1
ATOM 1363 C C . SER A 1 161 ? -18.645 -6.764 -4.448 1.00 92.12 161 SER A C 1
ATOM 1365 O O . SER A 1 161 ? -19.131 -5.644 -4.415 1.00 92.12 161 SER A O 1
ATOM 1367 N N . ILE A 1 162 ? -19.371 -7.864 -4.212 1.00 92.56 162 ILE A N 1
ATOM 1368 C CA . ILE A 1 162 ? -20.799 -7.862 -3.857 1.00 92.56 162 ILE A CA 1
ATOM 1369 C C . ILE A 1 162 ? -20.991 -7.641 -2.350 1.00 92.56 162 ILE A C 1
ATOM 1371 O O . ILE A 1 162 ? -21.952 -7.007 -1.932 1.00 92.56 162 ILE A O 1
ATOM 1375 N N . ASN A 1 163 ? -20.074 -8.162 -1.533 1.00 93.88 163 ASN A N 1
ATOM 1376 C CA . ASN A 1 163 ? -20.145 -8.085 -0.074 1.00 93.88 163 ASN A CA 1
ATOM 1377 C C . ASN A 1 163 ? -19.507 -6.804 0.493 1.00 93.88 163 ASN A C 1
ATOM 1379 O O . ASN A 1 163 ? -19.514 -6.611 1.712 1.00 93.88 163 ASN A O 1
ATOM 1383 N N . GLU A 1 164 ? -18.906 -5.969 -0.356 1.00 95.38 164 GLU A N 1
ATOM 1384 C CA . GLU A 1 164 ? -18.272 -4.710 0.033 1.00 95.38 164 GLU A CA 1
ATOM 1385 C C . GLU A 1 164 ? -19.283 -3.783 0.719 1.00 95.38 164 GLU A C 1
ATOM 1387 O O . GLU A 1 164 ? -20.378 -3.546 0.215 1.00 95.38 164 GLU A O 1
ATOM 1392 N N . ALA A 1 165 ? -18.921 -3.268 1.894 1.00 95.56 165 ALA A N 1
ATOM 1393 C CA . ALA A 1 165 ? -19.734 -2.270 2.574 1.00 95.56 165 ALA A CA 1
ATOM 1394 C C . ALA A 1 165 ? -19.513 -0.903 1.921 1.00 95.56 165 ALA A C 1
ATOM 1396 O O . ALA A 1 165 ? -18.383 -0.415 1.885 1.00 95.56 165 ALA A O 1
ATOM 1397 N N . THR A 1 166 ? -20.601 -0.294 1.451 1.00 95.00 166 THR A N 1
ATOM 1398 C CA . THR A 1 166 ? -20.604 1.028 0.809 1.00 95.00 166 THR A CA 1
ATOM 1399 C C . THR A 1 166 ? -21.250 2.116 1.667 1.00 95.00 166 THR A C 1
ATOM 1401 O O . THR A 1 166 ? -21.319 3.264 1.243 1.00 95.00 166 THR A O 1
ATOM 1404 N N . ASP A 1 167 ? -21.758 1.767 2.850 1.00 94.62 167 ASP A N 1
ATOM 1405 C CA . ASP A 1 167 ? -22.453 2.702 3.736 1.00 94.62 167 ASP A CA 1
ATOM 1406 C C . ASP A 1 167 ? -21.469 3.506 4.592 1.00 94.62 167 ASP A C 1
ATOM 1408 O O . ASP A 1 167 ? -20.478 2.974 5.100 1.00 94.62 167 ASP A O 1
ATOM 1412 N N . ASP A 1 168 ? -21.761 4.781 4.825 1.00 95.00 168 ASP A N 1
ATOM 1413 C CA . ASP A 1 168 ? -20.973 5.608 5.737 1.00 95.00 168 ASP A CA 1
ATOM 1414 C C . ASP A 1 168 ? -21.107 5.089 7.178 1.00 95.00 168 ASP A C 1
ATOM 1416 O O . ASP A 1 168 ? -22.211 4.836 7.665 1.00 95.00 168 ASP A O 1
ATOM 1420 N N . PHE A 1 169 ? -19.987 4.955 7.894 1.00 92.69 169 PHE A N 1
ATOM 1421 C CA . PHE A 1 169 ? -19.986 4.470 9.287 1.00 92.69 169 PHE A CA 1
ATOM 1422 C C . PHE A 1 169 ? -19.496 5.519 10.297 1.00 92.69 169 PHE A C 1
ATOM 1424 O O . PHE A 1 169 ? -19.131 5.197 11.429 1.00 92.69 169 PHE A O 1
ATOM 1431 N N . GLY A 1 170 ? -19.508 6.791 9.895 1.00 90.19 170 GLY A N 1
ATOM 1432 C CA . GLY A 1 170 ? -19.124 7.939 10.710 1.00 90.19 170 GLY A CA 1
ATOM 1433 C C . GLY A 1 170 ? -19.390 9.260 9.988 1.00 90.19 170 GLY A C 1
ATOM 1434 O O . GLY A 1 170 ? -19.837 9.282 8.847 1.00 90.19 170 GLY A O 1
ATOM 1435 N N . SER A 1 171 ? -19.144 10.378 10.670 1.00 88.25 171 SER A N 1
ATOM 1436 C CA . SER A 1 171 ? -19.524 11.712 10.181 1.00 88.25 171 SER A CA 1
ATOM 1437 C C . SER A 1 171 ? -18.434 12.440 9.390 1.00 88.25 171 SER A C 1
ATOM 1439 O O . SER A 1 171 ? -18.742 13.331 8.599 1.00 88.25 171 SER A O 1
ATOM 1441 N N . SER A 1 172 ? -17.160 12.120 9.627 1.00 92.44 172 SER A N 1
ATOM 1442 C CA . SER A 1 172 ? -16.028 12.769 8.955 1.00 92.44 172 SER A CA 1
ATOM 1443 C C . SER A 1 172 ? -15.682 12.086 7.632 1.00 92.44 172 SER A C 1
ATOM 1445 O O . SER A 1 172 ? -16.046 10.935 7.409 1.00 92.44 172 SER A O 1
ATOM 1447 N N . GLU A 1 173 ? -14.959 12.794 6.764 1.00 92.06 173 GLU A N 1
ATOM 1448 C CA . GLU A 1 173 ? -14.606 12.338 5.412 1.00 92.06 173 GLU A CA 1
ATOM 1449 C C . GLU A 1 173 ? -13.894 10.979 5.374 1.00 92.06 173 GLU A C 1
ATOM 1451 O O . GLU A 1 173 ? -14.083 10.220 4.430 1.00 92.06 173 GLU A O 1
ATOM 1456 N N . GLU A 1 174 ? -13.124 10.637 6.408 1.00 93.94 174 GLU A N 1
ATOM 1457 C CA . GLU A 1 174 ? -12.390 9.372 6.487 1.00 93.94 174 GLU A CA 1
ATOM 1458 C C . GLU A 1 174 ? -13.298 8.162 6.773 1.00 93.94 174 GLU A C 1
ATOM 1460 O O . GLU A 1 174 ? -12.882 7.020 6.594 1.00 93.94 174 GLU A O 1
ATOM 1465 N N . TRP A 1 175 ? -14.541 8.395 7.206 1.00 95.62 175 TRP A N 1
ATOM 1466 C CA . TRP A 1 175 ? -15.560 7.370 7.472 1.00 95.62 175 TRP A CA 1
ATOM 1467 C C . TRP A 1 175 ? -16.634 7.293 6.382 1.00 95.62 175 TRP A C 1
ATOM 1469 O O . TRP A 1 175 ? -17.547 6.468 6.488 1.00 95.62 175 TRP A O 1
ATOM 1479 N N . LYS A 1 176 ? -16.526 8.134 5.347 1.00 96.06 176 LYS A N 1
ATOM 1480 C CA . LYS A 1 176 ? -17.429 8.121 4.198 1.00 96.06 176 LYS A CA 1
ATOM 1481 C C . LYS A 1 176 ? -16.896 7.232 3.089 1.00 96.06 176 LYS A C 1
ATOM 1483 O O . LYS A 1 176 ? -15.698 7.255 2.792 1.00 96.06 176 LYS A O 1
ATOM 1488 N N . TYR A 1 177 ? -17.783 6.461 2.475 1.00 95.88 177 TYR A N 1
ATOM 1489 C CA . TYR A 1 177 ? -17.408 5.595 1.369 1.00 95.88 177 TYR A CA 1
ATOM 1490 C C . TYR A 1 177 ? -17.127 6.414 0.105 1.00 95.88 177 TYR A C 1
ATOM 1492 O O . TYR A 1 177 ? -17.873 7.327 -0.255 1.00 95.88 177 TYR A O 1
ATOM 1500 N N . LYS A 1 178 ? -16.053 6.063 -0.604 1.00 95.06 178 LYS A N 1
ATOM 1501 C CA . LYS A 1 178 ? -15.713 6.628 -1.911 1.00 95.06 178 LYS A CA 1
ATOM 1502 C C . LYS A 1 178 ? -15.623 5.504 -2.934 1.00 95.06 178 LYS A C 1
ATOM 1504 O O . LYS A 1 178 ? -14.938 4.505 -2.721 1.00 95.06 178 LYS A O 1
ATOM 1509 N N . SER A 1 179 ? -16.320 5.677 -4.056 1.00 93.38 179 SER A N 1
ATOM 1510 C CA . SER A 1 179 ? -16.165 4.808 -5.222 1.00 93.38 179 SER A CA 1
ATOM 1511 C C . SER A 1 179 ? -14.785 5.009 -5.850 1.00 93.38 179 SER A C 1
ATOM 1513 O O . SER A 1 179 ? -14.204 6.088 -5.734 1.00 93.38 179 SER A O 1
ATOM 1515 N N . ALA A 1 180 ? -14.294 3.999 -6.573 1.00 90.75 180 ALA A N 1
ATOM 1516 C CA . ALA A 1 180 ? -12.994 4.047 -7.251 1.00 90.75 180 ALA A CA 1
ATOM 1517 C C . ALA A 1 180 ? -12.824 5.283 -8.161 1.00 90.75 180 ALA A C 1
ATOM 1519 O O . ALA A 1 180 ? -11.743 5.863 -8.226 1.00 90.75 180 ALA A O 1
ATOM 1520 N N . GLU A 1 181 ? -13.904 5.708 -8.824 1.00 87.19 181 GLU A N 1
ATOM 1521 C CA . GLU A 1 181 ? -13.931 6.900 -9.681 1.00 87.19 181 GLU A CA 1
ATOM 1522 C C . GLU A 1 181 ? -13.745 8.192 -8.873 1.00 87.19 181 GLU A C 1
ATOM 1524 O O . GLU A 1 181 ? -12.973 9.064 -9.264 1.00 87.19 181 GLU A O 1
ATOM 1529 N N . ASN A 1 182 ? -14.397 8.296 -7.711 1.00 87.19 182 ASN A N 1
ATOM 1530 C CA . ASN A 1 182 ? -14.343 9.490 -6.868 1.00 87.19 182 ASN A CA 1
ATOM 1531 C C . ASN A 1 182 ? -13.034 9.594 -6.077 1.00 87.19 182 ASN A C 1
ATOM 1533 O O . ASN A 1 182 ? -12.574 10.699 -5.797 1.00 87.19 182 ASN A O 1
ATOM 1537 N N . SER A 1 183 ? -12.430 8.466 -5.696 1.00 79.50 183 SER A N 1
ATOM 1538 C CA . SER A 1 183 ? -11.144 8.442 -4.993 1.00 79.50 183 SER A CA 1
ATOM 1539 C C . SER A 1 183 ? -9.933 8.387 -5.925 1.00 79.50 183 SER A C 1
ATOM 1541 O O . SER A 1 183 ? -8.812 8.477 -5.435 1.00 79.50 183 SER A O 1
ATOM 1543 N N . SER A 1 184 ? -10.125 8.273 -7.248 1.00 82.94 184 SER A N 1
ATOM 1544 C CA . SER A 1 184 ? -9.041 8.083 -8.232 1.00 82.94 184 SER A CA 1
ATOM 1545 C C . SER A 1 184 ? -8.095 6.922 -7.878 1.00 82.94 184 SER A C 1
ATOM 1547 O O . SER A 1 184 ? -6.896 6.971 -8.153 1.00 82.94 184 SER A O 1
ATOM 1549 N N . THR A 1 185 ? -8.618 5.875 -7.241 1.00 86.19 185 THR A N 1
ATOM 1550 C CA . THR A 1 185 ? -7.837 4.730 -6.754 1.00 86.19 185 THR A CA 1
ATOM 1551 C C . THR A 1 185 ? -8.041 3.516 -7.646 1.00 86.19 185 THR A C 1
ATOM 1553 O O . THR A 1 185 ? -9.158 3.171 -8.032 1.00 86.19 185 THR A O 1
ATOM 1556 N N . ALA A 1 186 ? -6.943 2.831 -7.954 1.00 89.38 186 ALA A N 1
ATOM 1557 C CA . ALA A 1 186 ? -6.967 1.592 -8.720 1.00 89.38 186 ALA A CA 1
ATOM 1558 C C . ALA A 1 186 ? -7.252 0.378 -7.822 1.00 89.38 186 ALA A C 1
ATOM 1560 O O . ALA A 1 186 ? -7.047 0.416 -6.606 1.00 89.38 186 ALA A O 1
ATOM 1561 N N . SER A 1 187 ? -7.686 -0.723 -8.436 1.00 93.56 187 SER A N 1
ATOM 1562 C CA . SER A 1 187 ? -7.728 -2.021 -7.764 1.00 93.56 187 SER A CA 1
ATOM 1563 C C . SER A 1 187 ? -6.329 -2.453 -7.321 1.00 93.56 187 SER A C 1
ATOM 1565 O O . SER A 1 187 ? -5.344 -2.193 -8.016 1.00 93.56 187 SER A O 1
ATOM 1567 N N . ILE A 1 188 ? -6.247 -3.134 -6.181 1.00 94.44 188 ILE A N 1
ATOM 1568 C CA . ILE A 1 188 ? -4.997 -3.680 -5.642 1.00 94.44 188 ILE A CA 1
ATOM 1569 C C . ILE A 1 188 ? -5.137 -5.193 -5.510 1.00 94.44 188 ILE A C 1
ATOM 1571 O O . ILE A 1 188 ? -6.114 -5.684 -4.944 1.00 94.44 188 ILE A O 1
ATOM 1575 N N . GLU A 1 189 ? -4.148 -5.913 -6.027 1.00 94.75 189 GLU A N 1
ATOM 1576 C CA . GLU A 1 189 ? -4.005 -7.358 -5.863 1.00 94.75 189 GLU A CA 1
ATOM 1577 C C . GLU A 1 189 ? -3.343 -7.655 -4.510 1.00 94.75 189 GLU A C 1
ATOM 1579 O O . GLU A 1 189 ? -2.218 -7.227 -4.243 1.00 94.75 189 GLU A O 1
ATOM 1584 N N . GLY A 1 190 ? -4.089 -8.317 -3.624 1.00 94.25 190 GLY A N 1
ATOM 1585 C CA . GLY A 1 190 ? -3.596 -8.834 -2.348 1.00 94.25 190 GLY A CA 1
ATOM 1586 C C . GLY A 1 190 ? -3.220 -10.314 -2.441 1.00 94.25 190 GLY A C 1
ATOM 1587 O O . GLY A 1 190 ? -3.334 -10.930 -3.499 1.00 94.25 190 GLY A O 1
ATOM 1588 N N . ILE A 1 191 ? -2.798 -10.910 -1.324 1.00 95.19 191 ILE A N 1
ATOM 1589 C CA . ILE A 1 191 ? -2.505 -12.349 -1.256 1.00 95.19 191 ILE A CA 1
ATOM 1590 C C . ILE A 1 191 ? -3.808 -13.156 -1.229 1.00 95.19 191 ILE A C 1
ATOM 1592 O O . ILE A 1 191 ? -3.877 -14.238 -1.811 1.00 95.19 191 ILE A O 1
ATOM 1596 N N . LEU A 1 192 ? -4.844 -12.659 -0.543 1.00 95.00 192 LEU A N 1
ATOM 1597 C CA . LEU A 1 192 ? -6.112 -13.375 -0.395 1.00 95.00 192 LEU A CA 1
ATOM 1598 C C . LEU A 1 192 ? -7.036 -13.170 -1.593 1.00 95.00 192 LEU A C 1
ATOM 1600 O O . LEU A 1 192 ? -7.733 -14.099 -2.001 1.00 95.00 192 LEU A O 1
ATOM 1604 N N . THR A 1 193 ? -7.113 -11.940 -2.100 1.00 95.50 193 THR A N 1
ATOM 1605 C CA . THR A 1 193 ? -8.022 -11.567 -3.188 1.00 95.50 193 THR A CA 1
ATOM 1606 C C . THR A 1 193 ? -7.630 -10.229 -3.808 1.00 95.50 193 THR A C 1
ATOM 1608 O O . THR A 1 193 ? -6.872 -9.444 -3.242 1.00 95.50 193 THR A O 1
ATOM 1611 N N . ASN A 1 194 ? -8.227 -9.931 -4.959 1.00 95.75 194 ASN A N 1
ATOM 1612 C CA . ASN A 1 194 ? -8.216 -8.597 -5.540 1.00 95.75 194 ASN A CA 1
ATOM 1613 C C . ASN A 1 194 ? -9.234 -7.706 -4.830 1.00 95.75 194 ASN A C 1
ATOM 1615 O O . ASN A 1 194 ? -10.379 -8.113 -4.621 1.00 95.75 194 ASN A O 1
ATOM 1619 N N . TYR A 1 195 ? -8.817 -6.489 -4.494 1.00 96.00 195 TYR A N 1
ATOM 1620 C CA . TYR A 1 195 ? -9.650 -5.458 -3.886 1.00 96.00 195 TYR A CA 1
ATOM 1621 C C . TYR A 1 195 ? -9.924 -4.353 -4.895 1.00 96.00 195 TYR A C 1
ATOM 1623 O O . TYR A 1 195 ? -9.003 -3.858 -5.550 1.00 96.00 195 TYR A O 1
ATOM 1631 N N . ASN A 1 196 ? -11.182 -3.930 -4.998 1.00 94.50 196 ASN A N 1
ATOM 1632 C CA . ASN A 1 196 ? -11.551 -2.817 -5.862 1.00 94.50 196 ASN A CA 1
ATOM 1633 C C . ASN A 1 196 ? -10.924 -1.496 -5.378 1.00 94.50 196 ASN A C 1
ATOM 1635 O O . ASN A 1 196 ? -10.409 -1.381 -4.261 1.00 94.50 196 ASN A O 1
ATOM 1639 N N . GLY A 1 197 ? -10.967 -0.481 -6.243 1.00 92.88 197 GLY A N 1
ATOM 1640 C CA . GLY A 1 197 ? -10.459 0.851 -5.915 1.00 92.88 197 GLY A CA 1
ATOM 1641 C C . GLY A 1 197 ? -11.266 1.562 -4.827 1.00 92.88 197 GLY A C 1
ATOM 1642 O O . GLY A 1 197 ? -10.724 2.432 -4.154 1.00 92.88 197 GLY A O 1
ATOM 1643 N N . GLY A 1 198 ? -12.528 1.181 -4.614 1.00 93.62 198 GLY A N 1
ATOM 1644 C CA . GLY A 1 198 ? -13.397 1.804 -3.619 1.00 93.62 198 GLY A CA 1
ATOM 1645 C C . GLY A 1 198 ? -12.945 1.594 -2.172 1.00 93.62 198 GLY A C 1
ATOM 1646 O O . GLY A 1 198 ? -12.029 0.816 -1.873 1.00 93.62 198 GLY A O 1
ATOM 1647 N N . GLY A 1 199 ? -13.584 2.329 -1.269 1.00 95.25 199 GLY A N 1
ATOM 1648 C CA . GLY A 1 199 ? -13.397 2.185 0.168 1.00 95.25 199 GLY A CA 1
ATOM 1649 C C . GLY A 1 199 ? -13.385 3.514 0.908 1.00 95.25 199 GLY A C 1
ATOM 1650 O O . GLY A 1 199 ? -13.843 4.544 0.418 1.00 95.25 199 GLY A O 1
ATOM 1651 N N . TYR A 1 200 ? -12.838 3.472 2.114 1.00 96.12 200 TYR A N 1
ATOM 1652 C CA . TYR A 1 200 ? -12.746 4.609 3.022 1.00 96.12 200 TYR A CA 1
ATOM 1653 C C . TYR A 1 200 ? -11.310 5.113 3.014 1.00 96.12 200 TYR A C 1
ATOM 1655 O O . TYR A 1 200 ? -10.384 4.312 3.149 1.00 96.12 200 TYR A O 1
ATOM 1663 N N . VAL A 1 201 ? -11.109 6.417 2.821 1.00 95.31 201 VAL A N 1
ATOM 1664 C CA . VAL A 1 201 ? -9.776 7.001 2.610 1.00 95.31 201 VAL A CA 1
ATOM 1665 C C . VAL A 1 201 ? -9.502 8.082 3.646 1.00 95.31 201 VAL A C 1
ATOM 1667 O O . VAL A 1 201 ? -10.252 9.051 3.746 1.00 95.31 201 VAL A O 1
ATOM 1670 N N . ALA A 1 202 ? -8.392 7.940 4.363 1.00 94.69 202 ALA A N 1
ATOM 1671 C CA . ALA A 1 202 ? -7.822 8.949 5.240 1.00 94.69 202 ALA A CA 1
ATOM 1672 C C . ALA A 1 202 ? -6.500 9.453 4.649 1.00 94.69 202 ALA A C 1
ATOM 1674 O O . ALA A 1 202 ? -5.624 8.658 4.316 1.00 94.69 202 ALA A O 1
ATOM 1675 N N . LEU A 1 203 ? -6.345 10.770 4.519 1.00 93.12 203 LEU A N 1
ATOM 1676 C CA . LEU A 1 203 ? -5.101 11.378 4.043 1.00 93.12 203 LEU A CA 1
ATOM 1677 C C . LEU A 1 203 ? -4.222 11.745 5.236 1.00 93.12 203 LEU A C 1
ATOM 1679 O O . LEU A 1 203 ? -4.669 12.455 6.142 1.00 93.12 203 LEU A O 1
ATOM 1683 N N . LEU A 1 204 ? -2.976 11.280 5.220 1.00 91.19 204 LEU A N 1
ATOM 1684 C CA . LEU A 1 204 ? -1.950 11.731 6.149 1.00 91.19 204 LEU A CA 1
ATOM 1685 C C . LEU A 1 204 ? -1.505 13.138 5.747 1.00 91.19 204 LEU A C 1
ATOM 1687 O O . LEU A 1 204 ? -1.469 13.492 4.573 1.00 91.19 204 LEU A O 1
ATOM 1691 N N . GLN A 1 205 ? -1.233 13.973 6.738 1.00 86.75 205 GLN A N 1
ATOM 1692 C CA . GLN A 1 205 ? -0.828 15.356 6.523 1.00 86.75 205 GLN A CA 1
ATOM 1693 C C . GLN A 1 205 ? 0.675 15.418 6.262 1.00 86.75 205 GLN A C 1
ATOM 1695 O O . GLN A 1 205 ? 1.419 14.543 6.685 1.00 86.75 205 GLN A O 1
ATOM 1700 N N . ASN A 1 206 ? 1.165 16.485 5.637 1.00 77.81 206 ASN A N 1
ATOM 1701 C CA . ASN A 1 206 ? 2.609 16.597 5.426 1.00 77.81 206 ASN A CA 1
ATOM 1702 C C . ASN A 1 206 ? 3.372 16.677 6.759 1.00 77.81 206 ASN A C 1
ATOM 1704 O O . ASN A 1 206 ? 4.488 16.224 6.848 1.00 77.81 206 ASN A O 1
ATOM 1708 N N . ILE A 1 207 ? 2.798 17.178 7.849 1.00 79.56 207 ILE A N 1
ATOM 1709 C CA . ILE A 1 207 ? 3.534 17.304 9.119 1.00 79.56 207 ILE A CA 1
ATOM 1710 C C . ILE A 1 207 ? 3.366 16.043 9.979 1.00 79.56 207 ILE A C 1
ATOM 1712 O O . ILE A 1 207 ? 2.226 15.647 10.228 1.00 79.56 207 ILE A O 1
ATOM 1716 N N . ASP A 1 208 ? 4.472 15.500 10.508 1.00 81.69 208 ASP A N 1
ATOM 1717 C CA . ASP A 1 208 ? 4.496 14.283 11.342 1.00 81.69 208 ASP A CA 1
ATOM 1718 C C . ASP A 1 208 ? 3.462 14.339 12.477 1.00 81.69 208 ASP A C 1
ATOM 1720 O O . ASP A 1 208 ? 2.533 13.539 12.532 1.00 81.69 208 ASP A O 1
ATOM 1724 N N . THR A 1 209 ? 3.499 15.397 13.293 1.00 85.50 209 THR A N 1
ATOM 1725 C CA . THR A 1 209 ? 2.558 15.584 14.415 1.00 85.50 209 THR A CA 1
ATOM 1726 C C . THR A 1 209 ? 1.085 15.635 13.989 1.00 85.50 209 THR A C 1
ATOM 1728 O O . THR A 1 209 ? 0.210 15.143 14.704 1.00 85.50 209 THR A O 1
ATOM 1731 N N . LYS A 1 210 ? 0.771 16.203 12.816 1.00 88.81 210 LYS A N 1
ATOM 1732 C CA . LYS A 1 210 ? -0.604 16.234 12.280 1.00 88.81 210 LYS A CA 1
ATOM 1733 C C . LYS A 1 210 ? -1.022 14.858 11.747 1.00 88.81 210 LYS A C 1
ATOM 1735 O O . LYS A 1 210 ? -2.183 14.461 11.885 1.00 88.81 210 LYS A O 1
ATOM 1740 N N . SER A 1 211 ? -0.089 14.125 11.148 1.00 90.38 211 SER A N 1
ATOM 1741 C CA . SER A 1 211 ? -0.299 12.747 10.707 1.00 90.38 211 SER A CA 1
ATOM 1742 C C . SER A 1 211 ? -0.510 11.804 11.881 1.00 90.38 211 SER A C 1
ATOM 1744 O O . SER A 1 211 ? -1.478 11.046 11.876 1.00 90.38 211 SER A O 1
ATOM 1746 N N . GLU A 1 212 ? 0.291 11.925 12.936 1.00 92.56 212 GLU A N 1
ATOM 1747 C CA . GLU A 1 212 ? 0.121 11.176 14.179 1.00 92.56 212 GLU A CA 1
ATOM 1748 C C . GLU A 1 212 ? -1.272 11.417 14.779 1.00 92.56 212 GLU A C 1
ATOM 1750 O O . GLU A 1 212 ? -2.001 10.467 15.075 1.00 92.56 212 GLU A O 1
ATOM 1755 N N . GLN A 1 213 ? -1.710 12.679 14.868 1.00 93.88 213 GLN A N 1
ATOM 1756 C CA . GLN A 1 213 ? -3.064 13.026 15.318 1.00 93.88 213 GLN A CA 1
ATOM 1757 C C . GLN A 1 213 ? -4.153 12.376 14.458 1.00 93.88 213 GLN A C 1
ATOM 1759 O O . GLN A 1 213 ? -5.169 11.916 14.988 1.00 93.88 213 GLN A O 1
ATOM 1764 N N . THR A 1 214 ? -3.943 12.302 13.142 1.00 94.38 214 THR A N 1
ATOM 1765 C CA . THR A 1 214 ? -4.866 11.636 12.216 1.00 94.38 214 THR A CA 1
ATOM 1766 C C . THR A 1 214 ? -4.942 10.138 12.515 1.00 94.38 214 THR A C 1
ATOM 1768 O O . THR A 1 214 ? -6.038 9.607 12.691 1.00 94.38 214 THR A O 1
ATOM 1771 N N . ILE A 1 215 ? -3.806 9.455 12.680 1.00 94.81 215 ILE A N 1
ATOM 1772 C CA . ILE A 1 215 ? -3.779 8.022 13.017 1.00 94.81 215 ILE A CA 1
ATOM 1773 C C . ILE A 1 215 ? -4.409 7.764 14.393 1.00 94.81 215 ILE A C 1
ATOM 1775 O O . ILE A 1 215 ? -5.201 6.831 14.544 1.00 94.81 215 ILE A O 1
ATOM 1779 N N . LEU A 1 216 ? -4.144 8.613 15.390 1.00 95.75 216 LEU A N 1
ATOM 1780 C CA . LEU A 1 216 ? -4.777 8.525 16.709 1.00 95.75 216 LEU A CA 1
ATOM 1781 C C . LEU A 1 216 ? -6.299 8.708 16.630 1.00 95.75 216 LEU A C 1
ATOM 1783 O O . LEU A 1 216 ? -7.039 7.956 17.270 1.00 95.75 216 LEU A O 1
ATOM 1787 N N . LYS A 1 217 ? -6.784 9.653 15.814 1.00 95.56 217 LYS A N 1
ATOM 1788 C CA . LYS A 1 217 ? -8.218 9.854 15.549 1.00 95.56 217 LYS A CA 1
ATOM 1789 C C . LYS A 1 217 ? -8.845 8.592 14.947 1.00 95.56 217 LYS A C 1
ATOM 1791 O O . LYS A 1 217 ? -9.884 8.145 15.434 1.00 95.56 217 LYS A O 1
ATOM 1796 N N . LEU A 1 218 ? -8.207 7.982 13.945 1.00 96.38 218 LEU A N 1
ATOM 1797 C CA . LEU A 1 218 ? -8.681 6.741 13.317 1.00 96.38 218 LEU A CA 1
ATOM 1798 C C . LEU A 1 218 ? -8.691 5.567 14.309 1.00 96.38 218 LEU A C 1
ATOM 1800 O O . LEU A 1 218 ? -9.671 4.821 14.387 1.00 96.38 218 LEU A O 1
ATOM 1804 N N . ARG A 1 219 ? -7.635 5.426 15.119 1.00 95.81 219 ARG A N 1
ATOM 1805 C CA . ARG A 1 219 ? -7.526 4.378 16.143 1.00 95.81 219 ARG A CA 1
ATOM 1806 C C . ARG A 1 219 ? -8.618 4.509 17.203 1.00 95.81 219 ARG A C 1
ATOM 1808 O O . ARG A 1 219 ? -9.314 3.534 17.490 1.00 95.81 219 ARG A O 1
ATOM 1815 N N . ASN A 1 220 ? -8.804 5.710 17.749 1.00 95.31 220 ASN A N 1
ATOM 1816 C CA . ASN A 1 220 ? -9.812 5.989 18.776 1.00 95.31 220 ASN A CA 1
ATOM 1817 C C . ASN A 1 220 ? -11.240 5.851 18.230 1.00 95.31 220 ASN A C 1
ATOM 1819 O O . ASN A 1 220 ? -12.123 5.349 18.924 1.00 95.31 220 ASN A O 1
ATOM 1823 N N . GLY A 1 221 ? -11.451 6.220 16.965 1.00 94.88 221 GLY A N 1
ATOM 1824 C CA . GLY A 1 221 ? -12.712 6.035 16.247 1.00 94.88 221 GLY A CA 1
ATOM 1825 C C . GLY A 1 221 ? -12.967 4.605 15.759 1.00 94.88 221 GLY A C 1
ATOM 1826 O O . GLY A 1 221 ? -13.910 4.400 14.999 1.00 94.88 221 GLY A O 1
ATOM 1827 N N . LYS A 1 222 ? -12.145 3.624 16.170 1.00 94.50 222 LYS A N 1
ATOM 1828 C CA . LYS A 1 222 ? -12.254 2.203 15.788 1.00 94.50 222 LYS A CA 1
ATOM 1829 C C . LYS A 1 222 ? -12.377 2.008 14.276 1.00 94.50 222 LYS A C 1
ATOM 1831 O O . LYS A 1 222 ? -13.157 1.178 13.813 1.00 94.50 222 LYS A O 1
ATOM 1836 N N . TRP A 1 223 ? -11.599 2.778 13.514 1.00 96.38 223 TRP A N 1
ATOM 1837 C CA . TRP A 1 223 ? -11.650 2.744 12.058 1.00 96.38 223 TRP A CA 1
ATOM 1838 C C . TRP A 1 223 ? -11.382 1.328 11.536 1.00 96.38 223 TRP A C 1
ATOM 1840 O O . TRP A 1 223 ? -12.162 0.818 10.743 1.00 96.38 223 TRP A O 1
ATOM 1850 N N . ILE A 1 224 ? -10.387 0.626 12.093 1.00 96.19 224 ILE A N 1
ATOM 1851 C CA . ILE A 1 224 ? -10.173 -0.814 11.877 1.00 96.19 224 ILE A CA 1
ATOM 1852 C C . ILE A 1 224 ? -10.975 -1.622 12.906 1.00 96.19 224 ILE A C 1
ATOM 1854 O O . ILE A 1 224 ? -10.723 -1.544 14.109 1.00 96.19 224 ILE A O 1
ATOM 1858 N N . ASP A 1 225 ? -11.886 -2.470 12.434 1.00 94.06 225 ASP A N 1
ATOM 1859 C CA . ASP A 1 225 ? -12.747 -3.306 13.273 1.00 94.06 225 ASP A CA 1
ATOM 1860 C C . ASP A 1 225 ? -12.952 -4.715 12.681 1.00 94.06 225 ASP A C 1
ATOM 1862 O O . ASP A 1 225 ? -12.183 -5.174 11.835 1.00 94.06 225 ASP A O 1
ATOM 1866 N N . ARG A 1 226 ? -13.949 -5.469 13.166 1.00 93.44 226 ARG A N 1
ATOM 1867 C CA . ARG A 1 226 ? -14.236 -6.846 12.710 1.00 93.44 226 ARG A CA 1
ATOM 1868 C C . ARG A 1 226 ? -14.688 -6.937 11.243 1.00 93.44 226 ARG A C 1
ATOM 1870 O O . ARG A 1 226 ? -14.493 -7.989 10.633 1.00 93.44 226 ARG A O 1
ATOM 1877 N N . SER A 1 227 ? -15.259 -5.866 10.696 1.00 95.25 227 SER A N 1
ATOM 1878 C CA . SER A 1 227 ? -15.753 -5.807 9.314 1.00 95.25 227 SER A CA 1
ATOM 1879 C C . SER A 1 227 ? -14.650 -5.519 8.292 1.00 95.25 227 SER A C 1
ATOM 1881 O O . SER A 1 227 ? -14.837 -5.711 7.093 1.00 95.25 227 SER A O 1
ATOM 1883 N N . THR A 1 228 ? -13.487 -5.064 8.760 1.00 97.06 228 THR A N 1
ATOM 1884 C CA . THR A 1 228 ? -12.359 -4.695 7.904 1.00 97.06 228 THR A CA 1
ATOM 1885 C C . THR A 1 228 ? -11.745 -5.926 7.249 1.00 97.06 228 THR A C 1
ATOM 1887 O O . THR A 1 228 ? -11.536 -6.937 7.923 1.00 97.06 228 THR A O 1
ATOM 1890 N N . ARG A 1 229 ? -11.448 -5.842 5.949 1.00 97.06 229 ARG A N 1
ATOM 1891 C CA . ARG A 1 229 ? -10.816 -6.927 5.181 1.00 97.06 229 ARG A CA 1
ATOM 1892 C C . ARG A 1 229 ? -9.455 -6.582 4.629 1.00 97.06 229 ARG A C 1
ATOM 1894 O O . ARG A 1 229 ? -8.617 -7.472 4.569 1.00 97.06 229 ARG A O 1
ATOM 1901 N N . ALA A 1 230 ? -9.231 -5.323 4.290 1.00 97.69 230 ALA A N 1
ATOM 1902 C CA . ALA A 1 230 ? -7.910 -4.851 3.934 1.00 97.69 230 ALA A CA 1
ATOM 1903 C C . ALA A 1 230 ? -7.714 -3.399 4.352 1.00 97.69 230 ALA A C 1
ATOM 1905 O O . ALA A 1 230 ? -8.673 -2.624 4.426 1.00 97.69 230 ALA A O 1
ATOM 1906 N N . MET A 1 231 ? -6.462 -3.058 4.617 1.00 97.25 231 MET A N 1
ATOM 1907 C CA . MET A 1 231 ? -5.974 -1.701 4.794 1.00 97.25 231 MET A CA 1
ATOM 1908 C C . MET A 1 231 ? -4.738 -1.522 3.920 1.00 97.25 231 MET A C 1
ATOM 1910 O O . MET A 1 231 ? -3.880 -2.398 3.871 1.00 97.25 231 MET A O 1
ATOM 1914 N N . PHE A 1 232 ? -4.656 -0.384 3.251 1.00 96.81 232 PHE A N 1
ATOM 1915 C CA . PHE A 1 232 ? -3.577 -0.018 2.353 1.00 96.81 232 PHE A CA 1
ATOM 1916 C C . PHE A 1 232 ? -2.952 1.279 2.845 1.00 96.81 232 PHE A C 1
ATOM 1918 O O . PHE A 1 232 ? -3.681 2.194 3.224 1.00 96.81 232 PHE A O 1
ATOM 1925 N N . ILE A 1 233 ? -1.629 1.367 2.820 1.00 95.81 233 ILE A N 1
ATOM 1926 C CA . ILE A 1 233 ? -0.889 2.617 2.993 1.00 95.81 233 ILE A CA 1
ATOM 1927 C C . ILE A 1 233 ? -0.131 2.847 1.693 1.00 95.81 233 ILE A C 1
ATOM 1929 O O . ILE A 1 233 ? 0.687 2.015 1.300 1.00 95.81 233 ILE A O 1
ATOM 1933 N N . GLU A 1 234 ? -0.434 3.944 1.009 1.00 94.56 234 GLU A N 1
ATOM 1934 C CA . GLU A 1 234 ? 0.127 4.256 -0.303 1.00 94.56 234 GLU A CA 1
ATOM 1935 C C . GLU A 1 234 ? 0.829 5.612 -0.252 1.00 94.56 234 GLU A C 1
ATOM 1937 O O . GLU A 1 234 ? 0.252 6.609 0.186 1.00 94.56 234 GLU A O 1
ATOM 1942 N N . PHE A 1 235 ? 2.083 5.651 -0.694 1.00 93.50 235 PHE A N 1
ATOM 1943 C CA . PHE A 1 235 ? 2.877 6.874 -0.777 1.00 93.50 235 PHE A CA 1
ATOM 1944 C C . PHE A 1 235 ? 3.894 6.779 -1.912 1.00 93.50 235 PHE A C 1
ATOM 1946 O O . PHE A 1 235 ? 4.252 5.691 -2.365 1.00 93.50 235 PHE A O 1
ATOM 1953 N N . THR A 1 236 ? 4.352 7.934 -2.391 1.00 92.69 236 THR A N 1
ATOM 1954 C CA . THR A 1 236 ? 5.346 8.020 -3.465 1.00 92.69 236 THR A CA 1
ATOM 1955 C C . THR A 1 236 ? 6.520 8.866 -3.019 1.00 92.69 236 THR A C 1
ATOM 1957 O O . THR A 1 236 ? 6.347 9.962 -2.495 1.00 92.69 236 THR A O 1
ATOM 1960 N N . ILE A 1 237 ? 7.719 8.359 -3.264 1.00 91.88 237 ILE A N 1
ATOM 1961 C CA . ILE A 1 237 ? 8.983 9.007 -2.942 1.00 91.88 237 ILE A CA 1
ATOM 1962 C C . ILE A 1 237 ? 9.706 9.314 -4.244 1.00 91.88 237 ILE A C 1
ATOM 1964 O O . ILE A 1 237 ? 9.740 8.486 -5.147 1.00 91.88 237 ILE A O 1
ATOM 1968 N N . TYR A 1 238 ? 10.298 10.493 -4.346 1.00 91.31 238 TYR A N 1
ATOM 1969 C CA . TYR A 1 238 ? 11.102 10.914 -5.483 1.00 91.31 238 TYR A CA 1
ATOM 1970 C C . TYR A 1 238 ? 12.532 11.194 -5.041 1.00 91.31 238 TYR A C 1
ATOM 1972 O O . TYR A 1 238 ? 12.742 11.996 -4.140 1.00 91.31 238 TYR A O 1
ATOM 1980 N N . ASN A 1 239 ? 13.517 10.576 -5.683 1.00 90.50 239 ASN A N 1
ATOM 1981 C CA . ASN A 1 239 ? 14.919 10.919 -5.486 1.00 90.50 239 ASN A CA 1
ATOM 1982 C C . ASN A 1 239 ? 15.391 11.834 -6.623 1.00 90.50 239 ASN A C 1
ATOM 1984 O O . ASN A 1 239 ? 15.392 11.437 -7.794 1.00 90.50 239 ASN A O 1
ATOM 1988 N N . GLY A 1 240 ? 15.800 13.055 -6.266 1.00 87.69 240 GLY A N 1
ATOM 1989 C CA . GLY A 1 240 ? 16.230 14.077 -7.222 1.00 87.69 240 GLY A CA 1
ATOM 1990 C C . GLY A 1 240 ? 17.601 13.815 -7.849 1.00 87.69 240 GLY A C 1
ATOM 1991 O O . GLY A 1 240 ? 17.821 14.206 -8.994 1.00 87.69 240 GLY A O 1
ATOM 1992 N N . ASN A 1 241 ? 18.494 13.111 -7.149 1.00 87.69 241 ASN A N 1
ATOM 1993 C CA . ASN A 1 241 ? 19.860 12.845 -7.610 1.00 87.69 241 ASN A CA 1
ATOM 1994 C C . ASN A 1 241 ? 19.887 11.842 -8.768 1.00 87.69 241 ASN A C 1
ATOM 1996 O O . ASN A 1 241 ? 20.637 12.016 -9.728 1.00 87.69 241 ASN A O 1
ATOM 2000 N N . ILE A 1 242 ? 19.038 10.814 -8.697 1.00 89.19 242 ILE A N 1
ATOM 2001 C CA . ILE A 1 242 ? 18.931 9.767 -9.729 1.00 89.19 242 ILE A CA 1
ATOM 2002 C C . ILE A 1 242 ? 17.683 9.913 -10.618 1.00 89.19 242 ILE A C 1
ATOM 2004 O O . ILE A 1 242 ? 17.510 9.142 -11.564 1.00 89.19 242 ILE A O 1
ATOM 2008 N N . ASN A 1 243 ? 16.838 10.920 -10.360 1.00 89.75 243 ASN A N 1
ATOM 2009 C CA . ASN A 1 243 ? 15.579 11.191 -11.067 1.00 89.75 243 ASN A CA 1
ATOM 2010 C C . ASN A 1 243 ? 14.662 9.949 -11.141 1.00 89.75 243 ASN A C 1
ATOM 2012 O O . ASN A 1 243 ? 14.175 9.563 -12.210 1.00 89.75 243 ASN A O 1
ATOM 2016 N N . LEU A 1 244 ? 14.464 9.288 -9.998 1.00 91.69 244 LEU A N 1
ATOM 2017 C CA . LEU A 1 244 ? 13.611 8.104 -9.875 1.00 91.69 244 LEU A CA 1
ATOM 2018 C C . LEU A 1 244 ? 12.479 8.346 -8.882 1.00 91.69 244 LEU A C 1
ATOM 2020 O O . LEU A 1 244 ? 12.678 8.905 -7.808 1.00 91.69 244 LEU A O 1
ATOM 2024 N N . PHE A 1 245 ? 11.299 7.851 -9.227 1.00 92.31 245 PHE A N 1
ATOM 2025 C CA . PHE A 1 245 ? 10.152 7.746 -8.337 1.00 92.31 245 PHE A CA 1
ATOM 2026 C C . PHE A 1 245 ? 10.046 6.313 -7.832 1.00 92.31 245 PHE A C 1
ATOM 2028 O O . PHE A 1 245 ? 10.178 5.381 -8.620 1.00 92.31 245 PHE A O 1
ATOM 2035 N N . CYS A 1 246 ? 9.751 6.131 -6.552 1.00 93.44 246 CYS A N 1
ATOM 2036 C CA . CYS A 1 246 ? 9.369 4.858 -5.967 1.00 93.44 246 CYS A CA 1
ATOM 2037 C C . CYS A 1 246 ? 7.986 4.985 -5.334 1.00 93.44 246 CYS A C 1
ATOM 2039 O O . CYS A 1 246 ? 7.784 5.766 -4.406 1.00 93.44 246 CYS A O 1
ATOM 2041 N N . THR A 1 247 ? 7.025 4.232 -5.857 1.00 94.00 247 THR A N 1
ATOM 2042 C CA . THR A 1 247 ? 5.686 4.115 -5.272 1.00 94.00 247 THR A CA 1
ATOM 2043 C C . THR A 1 247 ? 5.659 2.902 -4.360 1.00 94.00 247 THR A C 1
ATOM 2045 O O . THR A 1 247 ? 5.971 1.801 -4.810 1.00 94.00 247 THR A O 1
ATOM 2048 N N . PHE A 1 248 ? 5.254 3.095 -3.109 1.00 94.25 248 PHE A N 1
ATOM 2049 C CA . PHE A 1 248 ? 5.051 2.026 -2.137 1.00 94.25 248 PHE A CA 1
ATOM 2050 C C . PHE A 1 248 ? 3.571 1.816 -1.865 1.00 94.25 248 PHE A C 1
ATOM 2052 O O . PHE A 1 248 ? 2.814 2.769 -1.682 1.00 94.25 248 PHE A O 1
ATOM 2059 N N . LYS A 1 249 ? 3.182 0.545 -1.794 1.00 95.44 249 LYS A N 1
ATOM 2060 C CA . LYS A 1 249 ? 1.878 0.090 -1.327 1.00 95.44 249 LYS A CA 1
ATOM 2061 C C . LYS A 1 249 ? 2.101 -0.958 -0.256 1.00 95.44 249 LYS A C 1
ATOM 2063 O O . LYS A 1 249 ? 2.568 -2.058 -0.540 1.00 95.44 249 LYS A O 1
ATOM 2068 N N . ILE A 1 250 ? 1.770 -0.613 0.974 1.00 96.38 250 ILE A N 1
ATOM 2069 C CA . ILE A 1 250 ? 1.783 -1.538 2.101 1.00 96.38 250 ILE A CA 1
ATOM 2070 C C . ILE A 1 250 ? 0.361 -2.025 2.310 1.00 96.38 250 ILE A C 1
ATOM 2072 O O . ILE A 1 250 ? -0.569 -1.222 2.335 1.00 96.38 250 ILE A O 1
ATOM 2076 N N . ILE A 1 251 ? 0.191 -3.331 2.445 1.00 97.56 251 ILE A N 1
ATOM 2077 C CA . ILE A 1 251 ? -1.101 -3.999 2.467 1.00 97.56 251 ILE A CA 1
ATOM 2078 C C . ILE A 1 251 ? -1.198 -4.828 3.745 1.00 97.56 251 ILE A C 1
ATOM 2080 O O . ILE A 1 251 ? -0.325 -5.638 4.048 1.00 97.56 251 ILE A O 1
ATOM 2084 N N . PHE A 1 252 ? -2.291 -4.650 4.475 1.00 98.06 252 PHE A N 1
ATOM 2085 C CA . PHE A 1 252 ? -2.673 -5.490 5.602 1.00 98.06 252 PHE A CA 1
ATOM 2086 C C . PHE A 1 252 ? -4.003 -6.155 5.293 1.00 98.06 252 PHE A C 1
ATOM 2088 O O . PHE A 1 252 ? -5.036 -5.484 5.263 1.00 98.06 252 PHE A O 1
ATOM 2095 N N . GLU A 1 253 ? -3.994 -7.466 5.084 1.00 98.12 253 GLU A N 1
ATOM 2096 C CA . GLU A 1 253 ? -5.209 -8.248 4.875 1.00 98.12 253 GLU A CA 1
ATOM 2097 C C . GLU A 1 253 ? -5.676 -8.865 6.196 1.00 98.12 253 GLU A C 1
ATOM 2099 O O . GLU A 1 253 ? -4.898 -9.426 6.966 1.00 98.12 253 GLU A O 1
ATOM 2104 N N . PHE A 1 254 ? -6.974 -8.760 6.468 1.00 97.62 254 PHE A N 1
ATOM 2105 C CA . PHE A 1 254 ? -7.609 -9.256 7.685 1.00 97.62 254 PHE A CA 1
ATOM 2106 C C . PHE A 1 254 ? -8.577 -10.376 7.302 1.00 97.62 254 PHE A C 1
ATOM 2108 O O . PHE A 1 254 ? -9.741 -10.095 6.980 1.00 97.62 254 PHE A O 1
ATOM 2115 N N . PRO A 1 255 ? -8.136 -11.644 7.299 1.00 95.81 255 PRO A N 1
ATOM 2116 C CA . PRO A 1 255 ? -9.015 -12.736 6.927 1.00 95.81 255 PRO A CA 1
ATOM 2117 C C . PRO A 1 255 ? -10.158 -12.881 7.950 1.00 95.81 255 PRO A C 1
ATOM 2119 O O . PRO A 1 255 ? -10.030 -12.484 9.113 1.00 95.81 255 PRO A O 1
ATOM 2122 N N . PRO A 1 256 ? -11.307 -13.455 7.549 1.00 93.31 256 PRO A N 1
ATOM 2123 C CA . PRO A 1 256 ? -12.469 -13.597 8.428 1.00 93.31 256 PRO A CA 1
ATOM 2124 C C . PRO A 1 256 ? -12.201 -14.482 9.658 1.00 93.31 256 PRO A C 1
ATOM 2126 O O . PRO A 1 256 ? -12.903 -14.350 10.659 1.00 93.31 256 PRO A O 1
ATOM 2129 N N . CYS A 1 257 ? -11.167 -15.330 9.620 1.00 91.44 257 CYS A N 1
ATOM 2130 C CA . CYS A 1 257 ? -10.696 -16.110 10.768 1.00 91.44 257 CYS A CA 1
ATOM 2131 C C . CYS A 1 257 ? -9.920 -15.285 11.817 1.00 91.44 257 CYS A C 1
ATOM 2133 O O . CYS A 1 257 ? -9.637 -15.798 12.897 1.00 91.44 257 CYS A O 1
ATOM 2135 N N . GLY A 1 258 ? -9.621 -14.011 11.544 1.00 91.44 258 GLY A N 1
ATOM 2136 C CA . GLY A 1 258 ? 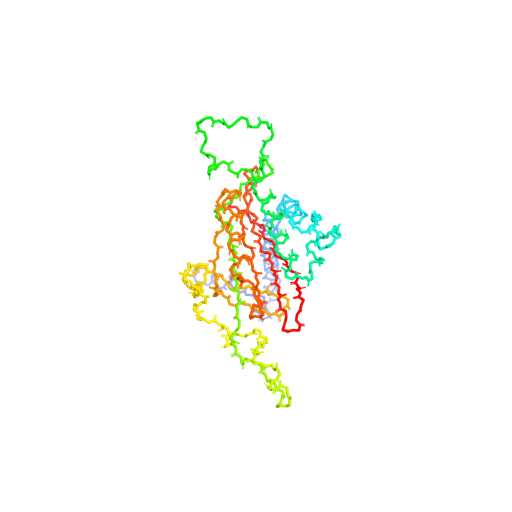-8.805 -13.151 12.400 1.00 91.44 258 GLY A CA 1
ATOM 2137 C C . GLY A 1 258 ? -7.324 -13.163 12.018 1.00 91.44 258 GLY A C 1
ATOM 2138 O O . GLY A 1 258 ? -6.927 -13.763 11.030 1.00 91.44 258 GLY A O 1
ATOM 2139 N N . GLY A 1 259 ? -6.498 -12.470 12.800 1.00 94.75 259 GLY A N 1
ATOM 2140 C CA . GLY A 1 259 ? -5.094 -12.235 12.449 1.00 94.75 259 GLY A CA 1
ATOM 2141 C C . GLY A 1 259 ? -4.910 -11.149 11.385 1.00 94.75 259 GLY A C 1
ATOM 2142 O O . GLY A 1 259 ? -5.853 -10.425 11.040 1.00 94.75 259 GLY A O 1
ATOM 2143 N N . VAL A 1 260 ? -3.671 -11.017 10.915 1.00 97.19 260 VAL A N 1
ATOM 2144 C CA . VAL A 1 260 ? -3.238 -10.054 9.896 1.00 97.19 260 VAL A CA 1
ATOM 2145 C C . VAL A 1 260 ? -2.245 -10.745 8.971 1.00 97.19 260 VAL A C 1
ATOM 2147 O O . VAL A 1 260 ? -1.382 -11.479 9.446 1.00 97.19 260 VAL A O 1
ATOM 2150 N N . ILE A 1 261 ? -2.375 -10.512 7.668 1.00 96.94 261 ILE A N 1
ATOM 2151 C CA . ILE A 1 261 ? -1.427 -10.960 6.650 1.00 96.94 261 ILE A CA 1
ATOM 2152 C C . ILE A 1 261 ? -0.828 -9.704 5.999 1.00 96.94 261 ILE A C 1
ATOM 2154 O O . ILE A 1 261 ? -1.525 -9.025 5.238 1.00 96.94 261 ILE A O 1
ATOM 2158 N N . PRO A 1 262 ? 0.419 -9.341 6.341 1.00 97.19 262 PRO A N 1
ATOM 2159 C CA . PRO A 1 262 ? 1.109 -8.209 5.738 1.00 97.19 262 PRO A CA 1
ATOM 2160 C C . PRO A 1 262 ? 1.693 -8.586 4.368 1.00 97.19 262 PRO A C 1
ATOM 2162 O O . PRO A 1 262 ? 2.310 -9.637 4.199 1.00 97.19 262 PRO A O 1
ATOM 2165 N N . SER A 1 263 ? 1.539 -7.706 3.383 1.00 96.94 263 SER A N 1
ATOM 2166 C CA . SER A 1 263 ? 2.224 -7.782 2.089 1.00 96.94 263 SER A CA 1
ATOM 2167 C C . SER A 1 263 ? 2.556 -6.387 1.573 1.00 96.94 263 SER A C 1
ATOM 2169 O O . SER A 1 263 ? 1.998 -5.391 2.026 1.00 96.94 263 SER A O 1
ATOM 2171 N N . HIS A 1 264 ? 3.508 -6.282 0.653 1.00 95.69 264 HIS A N 1
ATOM 2172 C CA . HIS A 1 264 ? 3.915 -4.992 0.112 1.00 95.69 264 HIS A CA 1
ATOM 2173 C C . HIS A 1 264 ? 4.180 -5.097 -1.384 1.00 95.69 264 HIS A C 1
ATOM 2175 O O . HIS A 1 264 ? 4.509 -6.163 -1.899 1.00 95.69 264 HIS A O 1
ATOM 2181 N N . TRP A 1 265 ? 4.031 -3.967 -2.058 1.00 93.62 265 TRP A N 1
ATOM 2182 C CA . TRP A 1 265 ? 4.408 -3.775 -3.445 1.00 93.62 265 TRP A CA 1
ATOM 2183 C C . TRP A 1 265 ? 5.190 -2.477 -3.530 1.00 93.62 265 TRP A C 1
ATOM 2185 O O . TRP A 1 265 ? 4.768 -1.452 -2.988 1.00 93.62 265 TRP A O 1
ATOM 2195 N N . ASN A 1 266 ? 6.307 -2.505 -4.235 1.00 93.12 266 ASN A N 1
ATOM 2196 C CA . ASN A 1 266 ? 7.065 -1.313 -4.551 1.00 93.12 266 ASN A CA 1
ATOM 2197 C C . ASN A 1 266 ? 7.380 -1.284 -6.045 1.00 93.12 266 ASN A C 1
ATOM 2199 O O . ASN A 1 266 ? 7.666 -2.305 -6.667 1.00 93.12 266 ASN A O 1
ATOM 2203 N N . TYR A 1 267 ? 7.283 -0.100 -6.635 1.00 92.25 267 TYR A N 1
ATOM 2204 C CA . TYR A 1 267 ? 7.527 0.089 -8.055 1.00 92.25 267 TYR A CA 1
ATOM 2205 C C . TYR A 1 267 ? 8.371 1.333 -8.276 1.00 92.2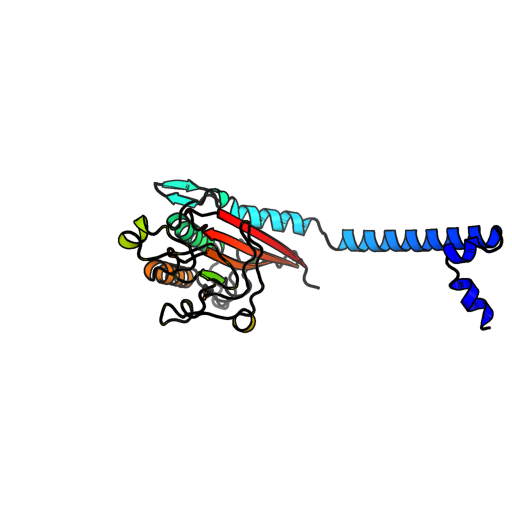5 267 TYR A C 1
ATOM 2207 O O . TYR A 1 267 ? 7.987 2.431 -7.868 1.00 92.25 267 TYR A O 1
ATOM 2215 N N . VAL A 1 268 ? 9.518 1.145 -8.929 1.00 92.88 268 VAL A N 1
ATOM 2216 C CA . VAL A 1 268 ? 10.441 2.222 -9.279 1.00 92.88 268 VAL A CA 1
ATOM 2217 C C . VAL A 1 268 ? 10.273 2.580 -10.749 1.00 92.88 268 VAL A C 1
ATOM 2219 O O . VAL A 1 268 ? 10.294 1.708 -11.614 1.00 92.88 268 VAL A O 1
ATOM 2222 N N . GLN A 1 269 ? 10.149 3.871 -11.038 1.00 89.88 269 GLN A N 1
ATOM 2223 C CA . GLN A 1 269 ? 10.040 4.395 -12.395 1.00 89.88 269 GLN A CA 1
ATOM 2224 C C . GLN A 1 269 ? 10.889 5.649 -12.579 1.00 89.88 269 GLN A C 1
ATOM 2226 O O . GLN A 1 269 ? 11.093 6.427 -11.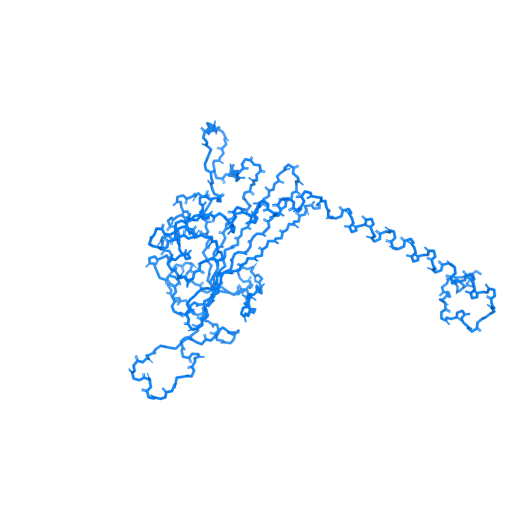648 1.00 89.88 269 GLN A O 1
ATOM 2231 N N . LYS A 1 270 ? 11.360 5.864 -13.806 1.00 85.12 270 LYS A N 1
ATOM 2232 C CA . LYS A 1 270 ? 12.069 7.083 -14.200 1.00 85.12 270 LYS A CA 1
ATOM 2233 C C . LYS A 1 270 ? 11.095 8.065 -14.841 1.00 85.12 270 LYS A C 1
ATOM 2235 O O . LYS A 1 270 ? 10.223 7.646 -15.599 1.00 85.12 270 LYS A O 1
ATOM 2240 N N . PHE A 1 271 ? 11.255 9.354 -14.555 1.00 71.50 271 PHE A N 1
ATOM 2241 C CA . PHE A 1 271 ? 10.521 10.396 -15.273 1.00 71.50 271 PHE A CA 1
ATOM 2242 C C . PHE A 1 271 ? 11.044 10.506 -16.709 1.00 71.50 271 PHE A C 1
ATOM 2244 O O . PHE A 1 271 ? 12.262 10.518 -16.911 1.00 71.50 271 PHE A O 1
ATOM 2251 N N . ILE A 1 272 ? 10.131 10.552 -17.682 1.00 60.25 272 ILE A N 1
ATOM 2252 C CA . ILE A 1 272 ? 10.441 10.735 -19.110 1.00 60.25 272 ILE A CA 1
ATOM 2253 C C . ILE A 1 272 ? 10.427 12.223 -19.438 1.00 60.25 272 ILE A C 1
ATOM 2255 O O . ILE A 1 272 ? 9.450 12.892 -19.035 1.00 60.25 272 ILE A O 1
#

Secondary structure (DSSP, 8-state):
-HHHHHHHS--HHHHTTS-HHHHHHHHHHHHHHHHHHHHHHHHHHHHH--HHHHHHHHHHHIIIIIS-EE-GGG-EE-GGG--SHHHHHHHHHHHHHHHS---SS-PPPTTS-TTT--EETTTEEEEEEEEEEEEEB-TT-S---GGGTTT---------TTTB--S--SSSGGGSEE-HHHHT---EE-SS-EE-S-EEEEEPPSSHHHHHHHHHHHHHTT-S-TTEEEEEEEEEEEETTTTEEEEEEEEEE--TTSS-EEEEEEEEEE--

Solvent-accessible surface area (backbone atoms only — not comparable to full-atom values): 15455 Å² total; per-residue (Å²): 123,74,75,62,58,61,65,69,73,52,45,58,77,65,24,69,84,48,58,71,70,56,28,53,54,40,43,52,52,50,50,50,53,50,50,52,49,51,52,52,50,51,53,50,58,57,69,73,59,54,72,65,55,56,55,50,50,51,53,53,48,41,62,74,39,61,46,71,42,72,38,73,96,75,39,76,34,36,47,78,69,40,44,44,76,67,37,53,56,42,50,53,56,54,49,45,53,66,60,54,44,81,70,94,78,65,70,78,53,94,85,60,57,76,87,76,67,54,40,24,84,86,56,24,30,62,54,79,58,40,35,37,37,36,35,40,34,33,77,65,58,41,92,73,61,75,92,47,50,87,82,47,89,75,32,46,36,70,87,43,91,84,41,46,47,69,71,62,81,53,92,52,73,51,36,32,54,33,51,27,80,79,63,74,37,68,63,46,82,55,95,91,49,77,40,67,32,39,32,24,49,39,75,38,50,82,48,54,72,58,24,50,51,49,53,51,51,39,59,75,66,50,66,78,53,87,41,38,38,36,38,35,42,39,42,36,36,35,30,72,88,79,48,35,36,38,40,39,39,42,37,39,36,30,53,69,91,55,57,41,48,54,49,74,50,76,49,72,47,67,79,129